Protein AF-X0W5E9-F1 (afdb_monomer)

Sequence (240 aa):
MRAGIESVLPVTYVGLDEAYDLVVLVNTTLDELPNGNVLLLHSQVTGQIHLGERQPGGFAESAMSDHPLLRGIEADDIYVEELPSTEFLIPNTPLLSVNNLPLVTDIGTEQRTVLVFSTDLTATNLPITVDFPILLRNMLAGMQRLPSPLVHDWRMMGHLIEAREFGEFLSARDPSGRVIPLNSEQLAVPTEEPGFYVLTTRQGIVPVAINVDPAESHRSQEVISQAGHAGLQAETKETF

Nearest PDB structures (foldseek):
  2gk3-assembly1_C  TM=7.281E-01  e=1.726E-04  Salmonella enterica subsp. enterica serovar Typhimurium str. LT2
  3soz-assembly1_C  TM=7.382E-01  e=3.338E-03  Salmonella enterica subsp. enterica serovar Typhimurium str. LT2
  7bob-assembly1_A  TM=4.741E-01  e=1.354E-01  Opitutaceae bacterium TAV5
  7bob-assembly1_C  TM=4.755E-01  e=3.020E-01  Opitutaceae bacterium TAV5

pLDDT: mean 82.49, std 16.25, range [35.53, 98.19]

Solvent-accessible surface area (backbone atoms only — not comparable to full-atom values): 14061 Å² total; per-residue (Å²): 107,71,70,55,51,55,70,74,43,94,75,82,91,70,58,96,92,48,92,74,79,66,46,79,45,67,73,42,78,34,76,64,82,74,84,65,24,36,41,34,31,33,48,32,26,59,89,39,36,48,73,57,66,73,39,83,47,41,54,26,42,57,94,41,66,86,37,73,56,38,58,89,50,66,44,72,78,32,38,30,62,43,36,27,44,68,48,67,74,51,81,68,43,69,46,29,26,32,95,89,32,53,41,32,30,42,55,47,56,102,88,33,52,30,41,38,29,47,32,55,65,88,39,34,51,39,82,80,45,74,42,39,56,41,37,52,48,31,48,50,56,68,64,44,66,61,44,59,75,70,56,75,47,72,44,51,52,72,46,69,48,46,26,92,80,67,43,64,72,76,46,36,25,43,61,88,66,50,74,48,90,74,59,101,80,57,56,57,47,82,32,90,60,63,38,53,28,42,36,32,27,91,81,40,59,44,55,34,40,26,38,72,64,73,73,66,74,57,67,67,59,62,63,59,57,61,63,67,68,75,78,78,83,84,86,89,79,86,87,136

Organism: NCBI:txid412755

Mean predicted aligned error: 15.13 Å

Radius of gyration: 29.73 Å; Cα contacts (8 Å, |Δi|>4): 436; chains: 1; bounding box: 48×39×120 Å

Structure (mmCIF, N/CA/C/O backbone):
data_AF-X0W5E9-F1
#
_entry.id   AF-X0W5E9-F1
#
loop_
_atom_site.group_PDB
_atom_site.id
_atom_site.type_symbol
_atom_site.label_atom_id
_atom_site.label_alt_id
_atom_site.label_comp_id
_atom_site.label_asym_id
_atom_site.label_entity_id
_atom_site.label_seq_id
_atom_site.pdbx_PDB_ins_code
_atom_site.Cartn_x
_atom_site.Cartn_y
_atom_site.Cartn_z
_atom_site.occupancy
_atom_site.B_iso_or_equiv
_atom_site.auth_seq_id
_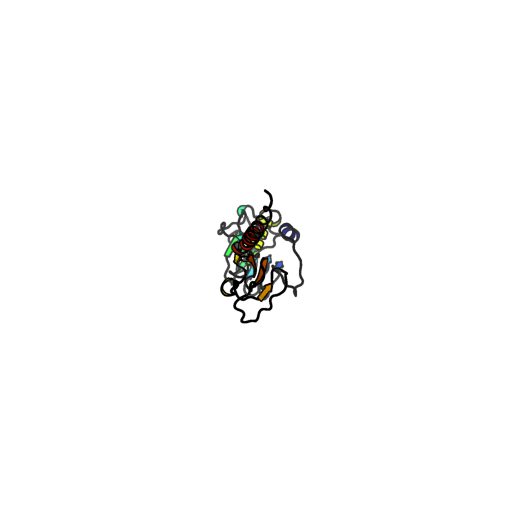atom_site.auth_comp_id
_atom_site.auth_asym_id
_atom_site.auth_atom_id
_atom_site.pdbx_PDB_model_num
ATOM 1 N N . MET A 1 1 ? -12.232 -7.035 -0.802 1.00 67.00 1 MET A N 1
ATOM 2 C CA . MET A 1 1 ? -10.803 -7.033 -1.190 1.00 67.00 1 MET A CA 1
ATOM 3 C C . MET A 1 1 ? -10.595 -7.478 -2.631 1.00 67.00 1 MET A C 1
ATOM 5 O O . MET A 1 1 ? -10.287 -6.616 -3.434 1.00 67.00 1 MET A O 1
ATOM 9 N N . ARG A 1 2 ? -10.846 -8.749 -2.993 1.00 72.50 2 ARG A N 1
ATOM 10 C CA . ARG A 1 2 ? -10.709 -9.264 -4.375 1.00 72.50 2 ARG A CA 1
ATOM 11 C C . ARG A 1 2 ? -11.268 -8.326 -5.456 1.00 72.50 2 ARG A C 1
ATOM 13 O O . ARG A 1 2 ? -10.511 -7.857 -6.292 1.00 72.50 2 ARG A O 1
ATOM 20 N N . ALA A 1 3 ? -12.548 -7.968 -5.348 1.00 65.81 3 ALA A N 1
ATOM 21 C CA . ALA A 1 3 ? -13.211 -7.078 -6.304 1.00 65.81 3 ALA A CA 1
ATOM 22 C C . ALA A 1 3 ? -12.595 -5.666 -6.386 1.00 65.81 3 ALA A C 1
ATOM 24 O O . ALA A 1 3 ? -12.673 -5.034 -7.429 1.00 65.81 3 ALA A O 1
ATOM 25 N N . GLY A 1 4 ? -11.980 -5.176 -5.304 1.00 68.31 4 GLY A N 1
ATOM 26 C CA . GLY A 1 4 ? -11.306 -3.875 -5.290 1.00 68.31 4 GLY A CA 1
ATOM 27 C C . GLY A 1 4 ? -9.924 -3.906 -5.943 1.00 68.31 4 GLY A C 1
ATOM 28 O O . GLY A 1 4 ? -9.492 -2.898 -6.480 1.00 68.31 4 GLY A O 1
ATOM 29 N N . ILE A 1 5 ? -9.240 -5.056 -5.940 1.00 69.75 5 ILE A N 1
ATOM 30 C CA . ILE A 1 5 ? -7.988 -5.222 -6.694 1.00 69.75 5 ILE A CA 1
ATOM 31 C C . ILE A 1 5 ? -8.294 -5.414 -8.180 1.00 69.75 5 ILE A C 1
ATOM 33 O O . ILE A 1 5 ? -7.720 -4.728 -9.024 1.00 69.75 5 ILE A O 1
ATOM 37 N N . GLU A 1 6 ? -9.264 -6.276 -8.489 1.00 72.56 6 GLU A N 1
ATOM 38 C CA . GLU A 1 6 ? -9.716 -6.539 -9.860 1.00 72.56 6 GLU A CA 1
ATOM 39 C C . GLU A 1 6 ? -10.358 -5.306 -10.531 1.00 72.56 6 GLU A C 1
ATOM 41 O O . GLU A 1 6 ? -10.396 -5.236 -11.757 1.00 72.56 6 GLU A O 1
ATOM 46 N N . SER A 1 7 ? -10.838 -4.314 -9.766 1.00 70.25 7 SER A N 1
ATOM 47 C CA . SER A 1 7 ? -11.371 -3.065 -10.331 1.00 70.25 7 SER A CA 1
ATOM 48 C C . SER A 1 7 ? -10.291 -2.081 -10.788 1.00 70.25 7 SER A C 1
ATOM 50 O O . SER A 1 7 ? -10.592 -1.185 -11.576 1.00 70.25 7 SER A O 1
ATOM 52 N N . VAL A 1 8 ? -9.053 -2.227 -10.305 1.00 66.00 8 VAL A N 1
ATOM 53 C CA . VAL A 1 8 ? -7.948 -1.302 -10.601 1.00 66.00 8 VAL A CA 1
ATOM 54 C C . VAL A 1 8 ? -7.038 -1.856 -11.698 1.00 66.00 8 VAL A C 1
ATOM 56 O O . VAL A 1 8 ? -6.595 -1.090 -12.553 1.00 66.00 8 VAL A O 1
ATOM 59 N N . LEU A 1 9 ? -6.774 -3.168 -11.714 1.00 64.62 9 LEU A N 1
ATOM 60 C CA . LEU A 1 9 ? -5.936 -3.832 -12.721 1.00 64.62 9 LEU A CA 1
ATOM 61 C C . LEU A 1 9 ? -6.402 -5.276 -12.984 1.00 64.62 9 LEU A C 1
ATOM 63 O O . LEU A 1 9 ? -7.005 -5.896 -12.109 1.00 64.62 9 LEU A O 1
ATOM 67 N N . PRO A 1 10 ? -6.083 -5.856 -14.158 1.00 65.62 10 PRO A N 1
ATOM 68 C CA . PRO A 1 10 ? -6.231 -7.291 -14.375 1.00 65.62 10 PRO A CA 1
ATOM 69 C C . PRO A 1 10 ? -5.281 -8.060 -13.442 1.00 65.62 10 PRO A C 1
ATOM 71 O O . PRO A 1 10 ? -4.064 -7.917 -13.531 1.00 65.62 10 PRO A O 1
ATOM 74 N N . VAL A 1 11 ? -5.839 -8.877 -12.546 1.00 71.19 11 VAL A N 1
ATOM 75 C CA . VAL A 1 11 ? -5.081 -9.666 -11.561 1.00 71.19 11 VAL A CA 1
ATOM 76 C C . VAL A 1 11 ? -5.001 -11.118 -12.016 1.00 71.19 11 VAL A C 1
ATOM 78 O O . VAL A 1 11 ? -6.021 -11.723 -12.345 1.00 71.19 11 VAL A O 1
ATOM 81 N N . THR A 1 12 ? -3.800 -11.697 -11.983 1.00 73.25 12 THR A N 1
ATOM 82 C CA . THR A 1 12 ? -3.607 -13.149 -12.086 1.00 73.25 12 THR A CA 1
ATOM 83 C C . THR A 1 12 ? -3.193 -13.675 -10.722 1.00 73.25 12 THR A C 1
ATOM 85 O O . THR A 1 12 ? -2.234 -13.186 -10.131 1.00 73.25 12 THR A O 1
ATOM 88 N N . TYR A 1 13 ? -3.935 -14.651 -10.208 1.00 74.44 13 TYR A N 1
ATOM 89 C CA . TYR A 1 13 ? -3.588 -15.336 -8.969 1.00 74.44 13 TYR A CA 1
ATOM 90 C C . TYR A 1 13 ? -2.618 -16.463 -9.295 1.00 74.44 13 TYR A C 1
ATOM 92 O O . TYR A 1 13 ? -2.924 -17.303 -10.140 1.00 74.44 13 TYR A O 1
ATOM 100 N N . VAL A 1 14 ? -1.473 -16.464 -8.625 1.00 74.25 14 VAL A N 1
ATOM 101 C CA . VAL A 1 14 ? -0.392 -17.427 -8.842 1.00 74.25 14 VAL A CA 1
ATOM 102 C C . VAL A 1 14 ? -0.182 -18.276 -7.588 1.00 74.25 14 VAL A C 1
ATOM 104 O O . VAL A 1 14 ? -0.535 -17.854 -6.481 1.00 74.25 14 VAL A O 1
ATOM 107 N N . GLY A 1 15 ? 0.335 -19.495 -7.753 1.00 68.56 15 GLY A N 1
ATOM 108 C CA . GLY A 1 15 ? 0.713 -20.351 -6.628 1.00 68.56 15 GLY A CA 1
ATOM 109 C C . GLY A 1 15 ? 1.876 -19.772 -5.810 1.00 68.56 15 GLY A C 1
ATOM 110 O O . GLY A 1 15 ? 2.587 -18.883 -6.265 1.00 68.56 15 GLY A O 1
ATOM 111 N N . LEU A 1 16 ? 2.102 -20.304 -4.603 1.00 66.31 16 LEU A N 1
ATOM 112 C CA . LEU A 1 16 ? 3.214 -19.873 -3.734 1.00 66.31 16 LEU A CA 1
ATOM 113 C C . LEU A 1 16 ? 4.603 -20.090 -4.364 1.00 66.31 16 LEU A C 1
ATOM 115 O O . LEU A 1 16 ? 5.547 -19.395 -4.004 1.00 66.31 16 LEU A O 1
ATOM 119 N N . ASP A 1 17 ? 4.710 -21.033 -5.303 1.00 69.69 17 ASP A N 1
ATOM 120 C CA . ASP A 1 17 ? 5.956 -21.383 -5.997 1.00 69.69 17 ASP A CA 1
ATOM 121 C C . ASP A 1 17 ? 6.166 -20.591 -7.304 1.00 69.69 17 ASP A C 1
ATOM 123 O O . ASP A 1 17 ? 7.145 -20.801 -8.022 1.00 69.69 17 ASP A O 1
ATOM 127 N N . GLU A 1 18 ? 5.238 -19.698 -7.647 1.00 68.25 18 GLU A N 1
ATOM 128 C CA . GLU A 1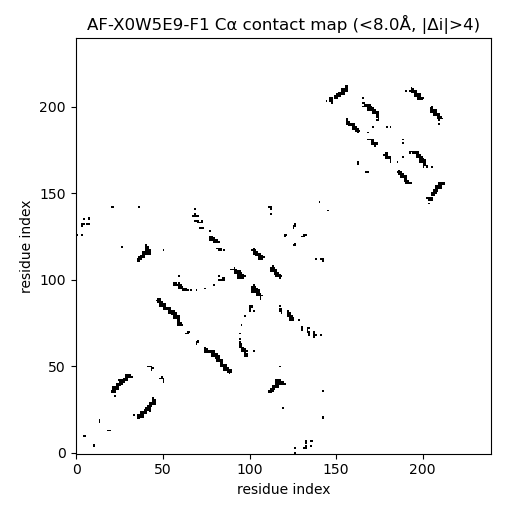 18 ? 5.262 -18.903 -8.873 1.00 68.25 18 GLU A CA 1
ATOM 129 C C . GLU A 1 18 ? 5.724 -17.464 -8.599 1.00 68.25 18 GLU A C 1
ATOM 131 O O . GLU A 1 18 ? 5.613 -16.942 -7.490 1.00 68.25 18 GLU A O 1
ATOM 136 N N . ALA A 1 19 ? 6.254 -16.796 -9.627 1.00 71.00 19 ALA A N 1
ATOM 137 C CA . ALA A 1 19 ? 6.675 -15.404 -9.513 1.00 71.00 19 ALA A CA 1
ATOM 138 C C . ALA A 1 19 ? 5.460 -14.473 -9.348 1.00 71.00 19 ALA A C 1
ATOM 140 O O . ALA A 1 19 ? 4.503 -14.556 -10.116 1.00 71.00 19 ALA A O 1
ATOM 141 N N . TYR A 1 20 ? 5.531 -13.559 -8.378 1.00 80.81 20 TYR A N 1
ATOM 142 C CA . TYR A 1 20 ? 4.477 -12.594 -8.062 1.00 80.81 20 TYR A CA 1
ATOM 143 C C . TYR A 1 20 ? 5.034 -11.165 -7.962 1.00 80.81 20 TYR A C 1
ATOM 145 O O . TYR A 1 20 ? 6.163 -10.953 -7.518 1.00 80.81 20 TYR A O 1
ATOM 153 N N . ASP A 1 21 ? 4.216 -10.175 -8.327 1.00 78.81 21 ASP A N 1
ATOM 154 C CA . ASP A 1 21 ? 4.561 -8.747 -8.210 1.00 78.81 21 ASP A CA 1
ATOM 155 C C . ASP A 1 21 ? 4.134 -8.134 -6.862 1.00 78.81 21 ASP A C 1
ATOM 157 O O . ASP A 1 21 ? 4.719 -7.148 -6.403 1.00 78.81 21 ASP A O 1
ATOM 161 N N . LEU A 1 22 ? 3.110 -8.721 -6.231 1.00 86.25 22 LEU A N 1
ATOM 162 C CA . LEU A 1 22 ? 2.523 -8.303 -4.957 1.00 86.25 22 LEU A CA 1
ATOM 163 C C . LEU A 1 22 ? 2.067 -9.529 -4.160 1.00 86.25 22 LEU A C 1
ATOM 165 O O . LEU A 1 22 ? 1.327 -10.367 -4.674 1.00 86.25 22 LEU A O 1
ATOM 169 N N . VAL A 1 23 ? 2.407 -9.559 -2.873 1.00 88.56 23 VAL A N 1
ATOM 170 C CA . VAL A 1 23 ? 1.809 -10.473 -1.892 1.00 88.56 23 VAL A CA 1
ATOM 171 C C . VAL A 1 23 ? 0.790 -9.717 -1.051 1.00 88.56 23 VAL A C 1
ATOM 173 O O . VAL A 1 23 ? 1.115 -8.689 -0.462 1.00 88.56 23 VAL A O 1
ATOM 176 N N . VAL A 1 24 ? -0.432 -10.240 -0.953 1.00 91.06 24 VAL A N 1
ATOM 177 C CA . VAL A 1 24 ? -1.458 -9.716 -0.041 1.00 91.06 24 VAL A CA 1
ATOM 178 C C . VAL A 1 24 ? -1.689 -10.725 1.071 1.00 91.06 24 VAL A C 1
ATOM 180 O O . VAL A 1 24 ? -2.055 -11.870 0.811 1.00 91.06 24 VAL A O 1
ATOM 183 N N . LEU A 1 25 ? -1.481 -10.296 2.310 1.00 92.12 25 LEU A N 1
ATOM 184 C CA . LEU A 1 25 ? -1.594 -11.129 3.502 1.00 92.12 25 LEU A CA 1
ATOM 185 C C . LEU A 1 25 ? -2.681 -10.559 4.395 1.00 92.12 25 LEU A C 1
ATOM 187 O O . LEU A 1 25 ? -2.712 -9.357 4.643 1.00 92.12 25 LEU A O 1
ATOM 191 N N . VAL A 1 26 ? -3.585 -11.419 4.847 1.00 93.56 26 VAL A N 1
ATOM 192 C CA . VAL A 1 26 ? -4.796 -11.011 5.559 1.00 93.56 26 VAL A CA 1
ATOM 193 C C . VAL A 1 26 ? -4.916 -11.837 6.824 1.00 93.56 26 VAL A C 1
ATOM 195 O O . VAL A 1 26 ? -4.924 -13.064 6.739 1.00 93.56 26 VAL A O 1
ATOM 198 N N . ASN A 1 27 ? -5.052 -11.176 7.974 1.00 94.56 27 ASN A N 1
ATOM 199 C CA . ASN A 1 27 ? -5.320 -11.819 9.261 1.00 94.56 27 ASN A CA 1
ATOM 200 C C . ASN A 1 27 ? -4.330 -12.958 9.587 1.00 94.56 27 ASN A C 1
ATOM 202 O O . ASN A 1 27 ? -4.739 -14.024 10.046 1.00 94.56 27 ASN A O 1
ATOM 206 N N . THR A 1 28 ? -3.035 -12.758 9.315 1.00 94.00 28 THR A N 1
ATOM 207 C CA . THR A 1 28 ? -2.008 -13.800 9.479 1.00 94.00 28 THR A CA 1
ATOM 208 C C . THR A 1 28 ? -0.821 -13.336 10.314 1.00 94.00 28 THR A C 1
ATOM 210 O O . THR A 1 28 ? -0.513 -12.148 10.392 1.00 94.00 28 THR A O 1
ATOM 213 N N . THR A 1 29 ? -0.115 -14.298 10.902 1.00 96.06 29 THR A N 1
ATOM 214 C CA . THR A 1 29 ? 1.193 -14.094 11.530 1.00 96.06 29 THR A CA 1
ATOM 215 C C . THR A 1 29 ? 2.257 -14.741 10.658 1.00 96.06 29 THR A C 1
ATOM 217 O O . THR A 1 29 ? 2.088 -15.874 10.209 1.00 96.06 29 THR A O 1
ATOM 220 N N . LEU A 1 30 ? 3.335 -14.011 10.401 1.00 93.94 30 LEU A N 1
ATOM 221 C CA . LEU A 1 30 ? 4.490 -14.470 9.643 1.00 93.94 30 LEU A CA 1
ATOM 222 C C . LEU A 1 30 ? 5.724 -14.499 10.530 1.00 93.94 30 LEU A C 1
ATOM 224 O O . LEU A 1 30 ? 5.900 -13.610 11.358 1.00 93.94 30 LEU A O 1
ATOM 228 N N . ASP A 1 31 ? 6.623 -15.443 10.281 1.00 92.88 31 ASP A N 1
ATOM 229 C CA . ASP A 1 31 ? 7.950 -15.409 10.896 1.00 92.88 31 ASP A CA 1
ATOM 230 C C . ASP A 1 31 ? 8.842 -14.350 10.234 1.00 92.88 31 ASP A C 1
ATOM 232 O O . ASP A 1 31 ? 9.566 -13.628 10.916 1.00 92.88 31 ASP A O 1
ATOM 236 N N . GLU A 1 32 ? 8.740 -14.203 8.909 1.00 90.25 32 GLU A N 1
ATOM 237 C CA . GLU A 1 32 ? 9.536 -13.265 8.117 1.00 90.25 32 GLU A CA 1
ATOM 238 C C . GLU A 1 32 ? 8.688 -12.580 7.035 1.00 90.25 32 GLU A C 1
ATOM 240 O O . GLU A 1 32 ? 7.716 -13.141 6.522 1.00 90.25 32 GLU A O 1
ATOM 245 N N . LEU A 1 33 ? 9.066 -11.351 6.666 1.00 88.06 33 LEU A N 1
ATOM 246 C CA . LEU A 1 33 ? 8.444 -10.638 5.550 1.00 88.06 33 LEU A CA 1
ATOM 247 C C . LEU A 1 33 ? 8.810 -11.307 4.216 1.00 88.06 33 LEU A C 1
ATOM 249 O O . LEU A 1 33 ? 10.003 -11.467 3.943 1.00 88.06 33 LEU A O 1
ATOM 253 N N . PRO A 1 34 ? 7.832 -11.592 3.338 1.00 85.44 34 PRO A N 1
ATOM 254 C CA . PRO A 1 34 ? 8.117 -12.057 1.989 1.00 85.44 34 PRO A CA 1
ATOM 255 C C . PRO A 1 34 ? 9.028 -11.095 1.216 1.00 85.44 34 PRO A C 1
ATOM 257 O O . PRO A 1 34 ? 9.040 -9.877 1.437 1.00 85.44 34 PRO A O 1
ATOM 260 N N . ASN A 1 35 ? 9.775 -11.646 0.261 1.00 80.75 35 ASN A N 1
ATOM 261 C CA . ASN A 1 35 ? 10.481 -10.840 -0.730 1.00 80.75 35 ASN A CA 1
ATOM 262 C C . ASN A 1 35 ? 9.479 -10.147 -1.666 1.00 80.75 35 ASN A C 1
ATOM 264 O O . ASN A 1 35 ? 8.395 -10.674 -1.914 1.00 80.75 35 ASN A O 1
ATOM 268 N N . GLY A 1 36 ? 9.873 -8.999 -2.224 1.00 84.56 36 GLY A N 1
ATOM 269 C CA . GLY A 1 36 ? 9.040 -8.222 -3.148 1.00 84.56 36 GLY A CA 1
ATOM 270 C C . GLY A 1 36 ? 8.100 -7.242 -2.447 1.00 84.56 36 GLY A C 1
ATOM 271 O O . GLY A 1 36 ? 8.339 -6.856 -1.301 1.00 84.56 36 GLY A O 1
ATOM 272 N N . ASN A 1 37 ? 7.065 -6.801 -3.164 1.00 88.44 37 ASN A N 1
ATOM 273 C CA . ASN A 1 37 ? 6.087 -5.863 -2.625 1.00 88.44 37 ASN A CA 1
ATOM 274 C C . ASN A 1 37 ? 5.025 -6.596 -1.808 1.00 88.44 37 ASN A C 1
ATOM 276 O O . ASN A 1 37 ? 4.562 -7.672 -2.198 1.00 88.44 37 ASN A O 1
ATOM 280 N N . VAL A 1 38 ? 4.622 -6.008 -0.686 1.00 91.62 38 VAL A N 1
ATOM 281 C CA . VAL A 1 38 ? 3.739 -6.669 0.276 1.00 91.62 38 VAL A CA 1
ATOM 282 C C . VAL A 1 38 ? 2.664 -5.705 0.773 1.00 91.62 38 VAL A C 1
ATOM 284 O O . VAL A 1 38 ? 2.943 -4.567 1.138 1.00 91.62 38 VAL A O 1
ATOM 287 N N . LEU A 1 39 ? 1.427 -6.188 0.823 1.00 94.06 39 LEU A N 1
ATOM 288 C CA . LEU A 1 39 ? 0.308 -5.545 1.496 1.00 94.06 39 LEU A CA 1
ATOM 289 C C . LEU A 1 39 ? -0.125 -6.426 2.672 1.00 94.06 39 LEU A C 1
ATOM 291 O O . LEU A 1 39 ? -0.684 -7.507 2.478 1.00 94.06 39 LEU A O 1
ATOM 295 N N . LEU A 1 40 ? 0.145 -5.960 3.887 1.00 95.81 40 LEU A N 1
ATOM 296 C CA . LEU A 1 40 ? -0.264 -6.596 5.134 1.00 95.81 40 LEU A CA 1
ATOM 297 C C . LEU A 1 40 ? -1.588 -5.990 5.601 1.00 95.81 40 LEU A C 1
ATOM 299 O O . LEU A 1 40 ? -1.678 -4.785 5.810 1.00 95.81 40 LEU A O 1
ATOM 303 N N . LEU A 1 41 ? -2.607 -6.820 5.792 1.00 95.94 41 LEU A N 1
ATOM 304 C CA . LEU A 1 41 ? -3.932 -6.426 6.270 1.00 95.94 41 LEU A CA 1
ATOM 305 C C . LEU A 1 41 ? -4.191 -7.156 7.581 1.00 95.94 41 LEU A C 1
ATOM 307 O O . LEU A 1 41 ? -4.282 -8.385 7.595 1.00 95.94 41 LEU A O 1
ATOM 311 N N . HIS A 1 42 ? -4.218 -6.403 8.681 1.00 96.75 42 HIS A N 1
ATOM 312 C CA . HIS A 1 42 ? -4.347 -6.916 10.045 1.00 96.75 42 HIS A CA 1
ATOM 313 C C . HIS A 1 42 ? -3.441 -8.134 10.297 1.00 96.75 42 HIS A C 1
ATOM 315 O O . HIS A 1 42 ? -3.871 -9.191 10.753 1.00 96.75 42 HIS A O 1
ATOM 321 N N . SER A 1 43 ? -2.175 -8.009 9.898 1.00 96.88 43 SER A N 1
ATOM 322 C CA . SER A 1 43 ? -1.201 -9.100 9.923 1.00 96.88 43 SER A CA 1
ATOM 323 C C . SER A 1 43 ? 0.033 -8.715 10.730 1.00 96.88 43 SER A C 1
ATOM 325 O O . SER A 1 43 ? 0.394 -7.543 10.816 1.00 96.88 43 SER A O 1
ATOM 327 N N . GLN A 1 44 ? 0.672 -9.718 11.324 1.00 96.75 44 GLN A N 1
ATOM 328 C CA . GLN A 1 44 ? 1.837 -9.575 12.193 1.00 96.75 44 GLN A CA 1
ATOM 329 C C . GLN A 1 44 ? 3.069 -10.218 11.570 1.00 96.75 44 GLN A C 1
ATOM 331 O O . GLN A 1 44 ? 2.965 -11.181 10.809 1.00 96.75 44 GLN A O 1
ATOM 336 N N . VAL A 1 45 ? 4.238 -9.707 11.946 1.00 97.00 45 VAL A N 1
ATOM 337 C CA . VAL A 1 45 ? 5.533 -10.281 11.575 1.00 97.00 45 VAL A CA 1
ATOM 338 C C . VAL A 1 45 ? 6.350 -10.424 12.848 1.00 97.00 45 VAL A C 1
ATOM 340 O O . VAL A 1 45 ? 6.661 -9.422 13.497 1.00 97.00 45 VAL A O 1
ATOM 343 N N . THR A 1 46 ? 6.682 -11.660 13.210 1.00 95.25 46 THR A N 1
ATOM 344 C CA . THR A 1 46 ? 7.390 -12.013 14.441 1.00 95.25 46 THR A CA 1
ATOM 345 C C . THR A 1 46 ? 8.647 -11.157 14.600 1.00 95.25 46 THR A C 1
ATOM 347 O O . THR A 1 46 ? 9.526 -11.133 13.741 1.00 95.25 46 THR A O 1
ATOM 350 N N . GLY A 1 47 ? 8.722 -10.408 15.705 1.00 95.56 47 GLY A N 1
ATOM 351 C CA . GLY A 1 47 ? 9.870 -9.551 16.012 1.00 95.56 47 GLY A CA 1
ATOM 352 C C . GLY A 1 47 ? 9.962 -8.246 15.209 1.00 95.56 47 GLY A C 1
ATOM 353 O O . GLY A 1 47 ? 10.939 -7.523 15.378 1.00 95.56 47 GLY A O 1
ATOM 354 N N . GLN A 1 48 ? 8.974 -7.914 14.369 1.00 96.25 48 GLN A N 1
ATOM 355 C CA . GLN A 1 48 ? 8.969 -6.685 13.558 1.00 96.25 48 GLN A CA 1
ATOM 356 C C . GLN A 1 48 ? 7.683 -5.869 13.711 1.00 96.25 48 GLN A C 1
ATOM 358 O O . GLN A 1 48 ? 7.757 -4.646 13.819 1.00 96.25 48 GLN A O 1
ATOM 363 N N . ILE A 1 49 ? 6.519 -6.525 13.722 1.00 97.88 49 ILE A N 1
ATOM 364 C CA . ILE A 1 49 ? 5.201 -5.880 13.780 1.00 97.88 49 ILE A CA 1
ATOM 365 C C . ILE A 1 49 ? 4.320 -6.656 14.754 1.00 97.88 49 ILE A C 1
ATOM 367 O O . ILE A 1 49 ? 4.024 -7.829 14.512 1.00 97.88 49 ILE A O 1
ATOM 371 N N . HIS A 1 50 ? 3.866 -5.987 15.810 1.00 97.88 50 HIS A N 1
ATOM 372 C CA . HIS A 1 50 ? 2.982 -6.565 16.819 1.00 97.88 50 HIS A CA 1
ATOM 373 C C . HIS A 1 50 ? 1.658 -5.809 16.871 1.00 97.88 50 HIS A C 1
ATOM 375 O O . HIS A 1 50 ? 1.644 -4.581 16.954 1.00 97.88 50 HIS A O 1
ATOM 381 N N . LEU A 1 51 ? 0.553 -6.556 16.848 1.00 97.38 51 LEU A N 1
ATOM 382 C CA . LEU A 1 51 ? -0.794 -6.021 17.048 1.00 97.38 51 LEU A CA 1
ATOM 383 C C . LEU A 1 51 ? -1.236 -6.352 18.476 1.00 97.38 51 LEU A C 1
ATOM 385 O O . LEU A 1 51 ? -1.271 -7.519 18.865 1.00 97.38 51 LEU A O 1
ATOM 389 N N . GLY A 1 52 ? -1.539 -5.321 19.255 1.00 97.06 52 GLY A N 1
ATOM 390 C CA . GLY A 1 52 ? -2.004 -5.413 20.631 1.00 97.06 52 GLY A CA 1
ATOM 391 C C . GLY A 1 52 ? -3.525 -5.352 20.751 1.00 97.06 52 GLY A C 1
ATOM 392 O O . GLY A 1 52 ? -4.270 -5.834 19.896 1.00 97.06 52 GLY A O 1
ATOM 393 N N . GLU A 1 53 ? -3.995 -4.771 21.854 1.00 96.88 53 GLU A N 1
ATOM 394 C CA . GLU A 1 53 ? -5.424 -4.672 22.154 1.00 96.88 53 GLU A CA 1
ATOM 395 C C . GLU A 1 53 ? -6.137 -3.682 21.230 1.00 96.88 53 GLU A C 1
ATOM 397 O O . GLU A 1 53 ? -5.594 -2.635 20.866 1.00 96.88 53 GLU A O 1
ATOM 402 N N . ARG A 1 54 ? -7.385 -4.012 20.880 1.00 97.00 54 ARG A N 1
ATOM 403 C CA . ARG A 1 54 ? -8.261 -3.139 20.095 1.00 97.00 54 ARG A CA 1
ATOM 404 C C . ARG A 1 54 ? -8.695 -1.935 20.915 1.00 97.00 54 ARG A C 1
ATOM 406 O O . ARG A 1 54 ? -9.058 -2.061 22.083 1.00 97.00 54 ARG A O 1
ATOM 413 N N . GLN A 1 55 ? -8.679 -0.776 20.274 1.00 97.56 55 GLN A N 1
ATOM 414 C CA . GLN A 1 55 ? -9.119 0.488 20.842 1.00 97.56 55 GLN A CA 1
ATOM 415 C C . GLN A 1 55 ? -10.213 1.106 19.963 1.00 97.56 55 GLN A C 1
ATOM 417 O O . GLN A 1 55 ? -10.225 0.864 18.750 1.00 97.56 55 GLN A O 1
ATOM 422 N N . PRO A 1 56 ? -11.120 1.911 20.548 1.00 97.50 56 PRO A N 1
ATOM 423 C CA . PRO A 1 56 ? -12.102 2.664 19.779 1.00 97.50 56 PRO A CA 1
ATOM 424 C C . PRO A 1 56 ? -11.431 3.547 18.722 1.00 97.50 56 PRO A C 1
ATOM 426 O O . PRO A 1 56 ? -10.453 4.245 19.009 1.00 97.50 56 PRO A O 1
ATOM 429 N N . GLY A 1 57 ? -11.967 3.509 17.506 1.00 96.62 57 GLY A N 1
ATOM 430 C CA . GLY A 1 57 ? -11.476 4.292 16.383 1.00 96.62 57 GLY A CA 1
ATOM 431 C C . GLY A 1 57 ? -12.063 5.706 16.320 1.00 96.62 57 GLY A C 1
ATOM 432 O O . GLY A 1 57 ? -12.304 6.364 17.335 1.00 96.62 57 GLY A O 1
ATOM 433 N N . GLY A 1 58 ? -12.240 6.201 15.101 1.00 98.00 58 GLY A N 1
ATOM 434 C CA . GLY A 1 58 ? -12.550 7.586 14.774 1.00 98.00 58 GLY A CA 1
ATOM 435 C C . GLY A 1 58 ? -12.262 7.887 13.305 1.00 98.00 58 GLY A C 1
ATOM 436 O O . GLY A 1 58 ? -12.053 6.975 12.504 1.00 98.00 58 GLY A O 1
ATOM 437 N N . PHE A 1 59 ? -12.249 9.171 12.962 1.00 98.12 59 PHE A N 1
ATOM 438 C CA . PHE A 1 59 ? -11.802 9.617 11.644 1.00 98.12 59 PHE A CA 1
ATOM 439 C C . PHE A 1 59 ? -10.278 9.572 11.554 1.00 98.12 59 PHE A C 1
ATOM 441 O O . PHE A 1 59 ? -9.585 9.816 12.547 1.00 98.12 59 PHE A O 1
ATOM 448 N N . ALA A 1 60 ? -9.767 9.215 10.381 1.00 97.81 60 ALA A N 1
ATOM 449 C CA . ALA A 1 60 ? -8.342 9.186 10.134 1.00 97.81 60 ALA A CA 1
ATOM 450 C C . ALA A 1 60 ? -7.793 10.596 9.900 1.00 97.81 60 ALA A C 1
ATOM 452 O O . ALA A 1 60 ? -8.469 11.516 9.449 1.00 97.81 60 ALA A O 1
ATOM 453 N N . GLU A 1 61 ? -6.516 10.744 10.209 1.00 97.38 61 GLU A N 1
ATOM 454 C CA . GLU A 1 61 ? -5.737 11.955 10.026 1.00 97.38 61 GLU A CA 1
ATOM 455 C C . GLU A 1 61 ? -4.438 11.590 9.304 1.00 97.38 61 GLU A C 1
ATOM 457 O O . GLU A 1 61 ? -3.922 10.474 9.441 1.00 97.38 61 GLU A O 1
ATOM 462 N N . SER A 1 62 ? -3.872 12.539 8.556 1.00 96.12 62 SER A N 1
ATOM 463 C CA . SER A 1 62 ? -2.551 12.379 7.950 1.00 96.12 62 SER A CA 1
ATOM 464 C C . SER A 1 62 ? -1.639 13.547 8.288 1.00 96.12 62 SER A C 1
ATOM 466 O O . SER A 1 62 ? -1.985 14.706 8.074 1.00 96.12 62 SER A O 1
ATOM 468 N N . ALA A 1 63 ? -0.428 13.227 8.741 1.00 89.88 63 ALA A N 1
ATOM 469 C CA . ALA A 1 63 ? 0.680 14.179 8.814 1.00 89.88 63 ALA A CA 1
ATOM 470 C C . ALA A 1 63 ? 1.509 14.219 7.512 1.00 89.88 63 ALA A C 1
ATOM 472 O O . ALA A 1 63 ? 2.471 14.977 7.418 1.00 89.88 63 ALA A O 1
ATOM 473 N N . MET A 1 64 ? 1.163 13.383 6.526 1.00 91.31 64 MET A N 1
ATOM 474 C CA . MET A 1 64 ? 1.954 13.100 5.325 1.00 91.31 64 MET A CA 1
ATOM 475 C C . MET A 1 64 ? 1.105 13.252 4.054 1.00 91.31 64 MET A C 1
ATOM 477 O O . MET A 1 64 ? 1.208 12.438 3.140 1.00 91.31 64 MET A O 1
ATOM 481 N N . SER A 1 65 ? 0.266 14.288 3.973 1.00 87.56 65 SER A N 1
ATOM 482 C CA . SER A 1 65 ? -0.676 14.497 2.857 1.00 87.56 65 SER A CA 1
ATOM 483 C C . SER A 1 65 ? -0.018 14.520 1.470 1.00 87.56 65 SER A C 1
ATOM 485 O O . SER A 1 65 ? -0.635 14.126 0.485 1.00 87.56 65 SER A O 1
ATOM 487 N N . ASP A 1 66 ? 1.250 14.932 1.392 1.00 89.69 66 ASP A N 1
ATOM 488 C CA . ASP A 1 66 ? 2.013 15.000 0.139 1.00 89.69 66 ASP A CA 1
ATOM 489 C C . ASP A 1 66 ? 2.668 13.660 -0.251 1.00 89.69 66 ASP A C 1
ATOM 491 O O . ASP A 1 66 ? 3.315 13.555 -1.299 1.00 89.69 66 ASP A O 1
ATOM 495 N N . HIS A 1 67 ? 2.522 12.616 0.573 1.00 92.38 67 HIS A N 1
ATOM 496 C CA . HIS A 1 67 ? 3.110 11.309 0.307 1.00 92.38 67 HIS A CA 1
ATOM 497 C C . HIS A 1 67 ? 2.522 10.703 -0.979 1.00 92.38 67 HIS A C 1
ATOM 499 O O . HIS A 1 67 ? 1.300 10.700 -1.147 1.00 92.38 67 HIS A O 1
ATOM 505 N N . PRO A 1 68 ? 3.336 10.113 -1.879 1.00 91.94 68 PRO A N 1
ATOM 506 C CA . PRO A 1 68 ? 2.841 9.553 -3.140 1.00 91.94 68 PRO A CA 1
ATOM 507 C C . PRO A 1 68 ? 1.705 8.538 -2.973 1.00 91.94 68 PRO A C 1
ATOM 509 O O . PRO A 1 68 ? 0.797 8.498 -3.801 1.00 91.94 68 PRO A O 1
ATOM 512 N N . LEU A 1 69 ? 1.731 7.756 -1.887 1.00 92.00 69 LEU A N 1
ATOM 513 C CA . LEU A 1 69 ? 0.682 6.780 -1.571 1.00 92.00 69 LEU A CA 1
ATOM 514 C C . LEU A 1 69 ? -0.660 7.423 -1.190 1.00 92.00 69 LEU A C 1
ATOM 516 O O . LEU A 1 69 ? -1.702 6.811 -1.411 1.00 92.00 69 LEU A O 1
ATOM 520 N N . LEU A 1 70 ? -0.649 8.658 -0.681 1.00 95.31 70 LEU A N 1
ATOM 521 C CA . LEU A 1 70 ? -1.845 9.383 -0.246 1.00 95.31 70 LEU A CA 1
ATOM 522 C C . LEU A 1 70 ? -2.378 10.374 -1.285 1.00 95.31 70 LEU A C 1
ATOM 524 O O . LEU A 1 70 ? -3.337 11.096 -1.025 1.00 95.31 70 LEU A O 1
ATOM 528 N N . ARG A 1 71 ? -1.797 10.411 -2.488 1.00 93.69 71 ARG A N 1
ATOM 529 C CA . ARG A 1 71 ? -2.230 11.338 -3.535 1.00 93.69 71 ARG A CA 1
ATOM 530 C C . ARG A 1 71 ? -3.704 11.120 -3.887 1.00 93.69 71 ARG A C 1
ATOM 532 O O . ARG A 1 71 ? -4.057 10.083 -4.447 1.00 93.69 71 ARG A O 1
ATOM 539 N N . GLY A 1 72 ? -4.519 12.146 -3.645 1.00 93.44 72 GLY A N 1
ATOM 540 C CA . GLY A 1 72 ? -5.953 12.136 -3.942 1.00 93.44 72 GLY A CA 1
ATOM 541 C C . GLY A 1 72 ? -6.801 11.365 -2.931 1.00 93.44 72 GLY A C 1
ATOM 542 O O . GLY A 1 72 ? -7.916 11.004 -3.280 1.00 93.44 72 GLY A O 1
ATOM 543 N N . ILE A 1 73 ? -6.263 11.083 -1.740 1.00 95.75 73 ILE A N 1
ATOM 544 C CA . ILE A 1 73 ? -7.005 10.514 -0.612 1.00 95.75 73 ILE A CA 1
ATOM 545 C C . ILE A 1 73 ? -7.400 11.638 0.342 1.00 95.75 73 ILE A C 1
ATOM 547 O O . ILE A 1 73 ? -6.546 12.436 0.739 1.00 95.75 73 ILE A O 1
ATOM 551 N N . GLU A 1 74 ? -8.664 11.656 0.747 1.00 95.56 74 GLU A N 1
ATOM 552 C CA . GLU A 1 74 ? -9.188 12.552 1.781 1.00 95.56 74 GLU A CA 1
ATOM 553 C C . GLU A 1 74 ? -9.224 11.784 3.111 1.00 95.56 74 GLU A C 1
ATOM 555 O O . GLU A 1 74 ? -10.072 10.928 3.348 1.00 95.56 74 GLU A O 1
ATOM 560 N N . ALA A 1 75 ? -8.213 12.000 3.963 1.00 95.62 75 ALA A N 1
ATOM 561 C CA . ALA A 1 75 ? -8.033 11.204 5.183 1.00 95.62 75 ALA A CA 1
ATOM 562 C C . ALA A 1 75 ? -9.203 11.354 6.172 1.00 95.62 75 ALA A C 1
ATOM 564 O O . ALA A 1 75 ? -9.581 10.386 6.828 1.00 95.62 75 ALA A O 1
ATOM 565 N N . ASP A 1 76 ? -9.785 12.547 6.246 1.00 95.62 76 ASP A N 1
ATOM 566 C CA . ASP A 1 76 ? -10.901 12.905 7.119 1.00 95.62 76 ASP A CA 1
ATOM 567 C C . ASP A 1 76 ? -12.230 12.238 6.736 1.00 95.62 76 ASP A C 1
ATOM 569 O O . ASP A 1 76 ? -13.111 12.125 7.587 1.00 95.62 76 ASP A O 1
ATOM 573 N N . ASP A 1 77 ? -12.349 11.705 5.518 1.00 95.50 77 ASP A N 1
ATOM 574 C CA . ASP A 1 77 ? -13.496 10.902 5.077 1.00 95.50 77 ASP A CA 1
ATOM 575 C C . ASP A 1 77 ? -13.380 9.418 5.475 1.00 95.50 77 ASP A C 1
ATOM 577 O O . ASP A 1 77 ? -14.352 8.652 5.395 1.00 95.50 77 ASP A O 1
ATOM 581 N N . ILE A 1 78 ? -12.209 8.988 5.954 1.00 97.56 78 ILE A N 1
ATOM 582 C CA . ILE A 1 78 ? -11.959 7.607 6.365 1.00 97.56 78 ILE A CA 1
ATOM 583 C C . ILE A 1 78 ? -12.334 7.448 7.838 1.00 97.56 78 ILE A C 1
ATOM 585 O O . ILE A 1 78 ? -11.657 7.947 8.733 1.00 97.56 78 ILE A O 1
ATOM 589 N N . TYR A 1 79 ? -13.391 6.688 8.099 1.00 98.06 79 TYR A N 1
ATOM 590 C CA . TYR A 1 79 ? -13.821 6.310 9.439 1.00 98.06 79 TYR A CA 1
ATOM 591 C C . TYR A 1 79 ? -13.404 4.875 9.766 1.00 98.06 79 TYR A C 1
ATOM 593 O O . TYR A 1 79 ? -13.608 3.946 8.976 1.00 98.06 79 TYR A O 1
ATOM 601 N N . VAL A 1 80 ? -12.873 4.691 10.970 1.00 98.19 80 VAL A N 1
ATOM 602 C CA . VAL A 1 80 ? -12.466 3.405 11.535 1.00 98.19 80 VAL A CA 1
ATOM 603 C C . VAL A 1 80 ? -13.272 3.156 12.802 1.00 98.19 80 VAL A C 1
ATOM 605 O O . VAL A 1 80 ? -13.266 3.984 13.707 1.00 98.19 80 VAL A O 1
ATOM 608 N N . GLU A 1 81 ? -13.955 2.019 12.885 1.00 98.00 81 GLU A N 1
ATOM 609 C CA . GLU A 1 81 ? -14.727 1.630 14.070 1.00 98.00 81 GLU A CA 1
ATOM 610 C C . GLU A 1 81 ? -13.794 1.270 15.232 1.00 98.00 81 GLU A C 1
ATOM 612 O O . GLU A 1 81 ? -13.936 1.782 16.344 1.00 98.00 81 GLU A O 1
ATOM 617 N N . GLU A 1 82 ? -12.796 0.432 14.955 1.00 97.50 82 GLU A N 1
ATOM 618 C CA . GLU A 1 82 ? -11.780 0.007 15.912 1.00 97.50 82 GLU A CA 1
ATOM 619 C C . GLU A 1 82 ? -10.464 -0.366 15.219 1.00 97.50 82 GLU A C 1
ATOM 621 O O . GLU A 1 82 ? -10.433 -0.829 14.072 1.00 97.50 82 GLU A O 1
ATOM 626 N N . LEU A 1 83 ? -9.355 -0.182 15.934 1.00 97.75 83 LEU A N 1
ATOM 627 C CA . LEU A 1 83 ? -8.030 -0.611 15.494 1.00 97.75 83 LEU A CA 1
ATOM 628 C C . LEU A 1 83 ? -7.158 -1.052 16.676 1.00 97.75 83 LEU A C 1
ATOM 630 O O . LEU A 1 83 ? -7.296 -0.511 17.775 1.00 97.75 83 LEU A O 1
ATOM 634 N N . PRO A 1 84 ? -6.277 -2.049 16.489 1.00 98.00 84 PRO A N 1
ATOM 635 C CA . PRO A 1 84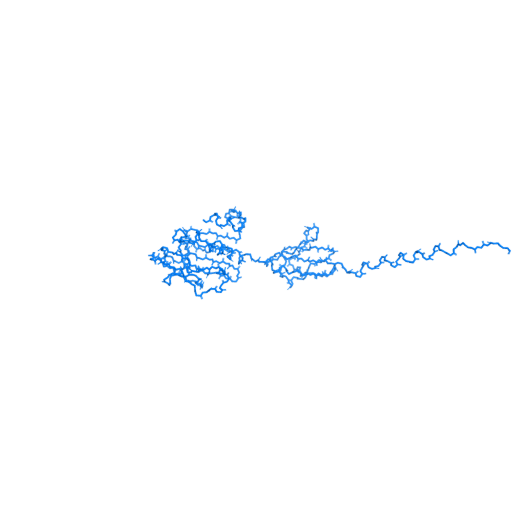 ? -5.349 -2.464 17.531 1.00 98.00 84 PRO A CA 1
ATOM 636 C C . PRO A 1 84 ? -4.256 -1.419 17.754 1.00 98.00 84 PRO A C 1
ATOM 638 O O . PRO A 1 84 ? -3.828 -0.730 16.821 1.00 98.00 84 PRO A O 1
ATOM 641 N N . SER A 1 85 ? -3.724 -1.361 18.977 1.00 97.62 85 SER A N 1
ATOM 642 C CA . SER A 1 85 ? -2.398 -0.777 19.162 1.00 97.62 85 SER A CA 1
ATOM 643 C C . SER A 1 85 ? -1.401 -1.540 18.292 1.00 97.62 85 SER A C 1
ATOM 645 O O . SER A 1 85 ? -1.449 -2.764 18.207 1.00 97.62 85 SER A O 1
ATOM 647 N N . THR A 1 86 ? -0.528 -0.824 17.593 1.00 97.75 86 THR A N 1
ATOM 648 C CA . THR A 1 86 ? 0.429 -1.455 16.681 1.00 97.75 86 THR A CA 1
ATOM 649 C C . THR A 1 86 ? 1.820 -0.955 16.996 1.00 97.75 86 THR A C 1
ATOM 651 O O . THR A 1 86 ? 2.068 0.251 17.004 1.00 97.75 86 THR A O 1
ATOM 654 N N . GLU A 1 87 ? 2.717 -1.891 17.271 1.00 97.88 87 GLU A N 1
ATOM 655 C CA . GLU A 1 87 ? 4.118 -1.622 17.550 1.00 97.88 87 GLU A CA 1
ATOM 656 C C . GLU A 1 87 ? 4.973 -2.078 16.370 1.00 97.88 87 GLU A C 1
ATOM 658 O O . GLU A 1 87 ? 4.941 -3.244 15.968 1.00 97.88 87 GLU A O 1
ATOM 663 N N . PHE A 1 88 ? 5.762 -1.146 15.840 1.00 97.75 88 PHE A N 1
ATOM 664 C CA . PHE A 1 88 ? 6.741 -1.398 14.792 1.00 97.75 88 PHE A CA 1
ATOM 665 C C . PHE A 1 88 ? 8.146 -1.374 15.400 1.00 97.75 88 PHE A C 1
ATOM 667 O O . PHE A 1 88 ? 8.606 -0.337 15.874 1.00 97.75 88 PHE A O 1
ATOM 674 N N . LEU A 1 89 ? 8.846 -2.508 15.352 1.00 96.81 89 LEU A N 1
ATOM 675 C CA . LEU A 1 89 ? 10.238 -2.658 15.809 1.00 96.81 89 LEU A CA 1
ATOM 676 C C . LEU A 1 89 ? 11.262 -2.412 14.689 1.00 96.81 89 LEU A C 1
ATOM 678 O O . LEU A 1 89 ? 12.456 -2.667 14.842 1.00 96.81 89 LEU A O 1
ATOM 682 N N . ILE A 1 90 ? 10.783 -1.917 13.553 1.00 95.50 90 ILE A N 1
ATOM 683 C CA . ILE A 1 90 ? 11.547 -1.588 12.353 1.00 95.50 90 ILE A CA 1
ATOM 684 C C . ILE A 1 90 ? 11.257 -0.138 11.938 1.00 95.50 90 ILE A C 1
ATOM 686 O O . ILE A 1 90 ? 10.229 0.423 12.345 1.00 95.50 90 ILE A O 1
ATOM 690 N N . PRO A 1 91 ? 12.134 0.490 11.128 1.00 96.25 91 PRO A N 1
ATOM 691 C CA . PRO A 1 91 ? 11.851 1.793 10.541 1.00 96.25 91 PRO A CA 1
ATOM 692 C C . PRO A 1 91 ? 10.502 1.790 9.823 1.00 96.25 91 PRO A C 1
ATOM 694 O O . PRO A 1 91 ? 10.192 0.871 9.067 1.00 96.25 91 PRO A O 1
ATOM 697 N N . ASN A 1 92 ? 9.695 2.807 10.097 1.00 96.75 92 ASN A N 1
ATOM 698 C CA . ASN A 1 92 ? 8.335 2.907 9.599 1.00 96.75 92 ASN A CA 1
ATOM 699 C C . ASN A 1 92 ? 7.934 4.375 9.439 1.00 96.75 92 ASN A C 1
ATOM 701 O O . ASN A 1 92 ? 8.487 5.253 10.103 1.00 96.75 92 ASN A O 1
ATOM 705 N N . THR A 1 93 ? 6.970 4.623 8.558 1.00 96.62 93 THR A N 1
ATOM 706 C CA . THR A 1 93 ? 6.363 5.936 8.345 1.00 96.62 93 THR A CA 1
ATOM 707 C C . THR A 1 93 ? 4.842 5.796 8.426 1.00 96.62 93 THR A C 1
ATOM 709 O O . THR A 1 93 ? 4.235 5.230 7.512 1.00 96.62 93 THR A O 1
ATOM 712 N N . PRO A 1 94 ? 4.192 6.271 9.505 1.00 97.06 94 PRO A N 1
ATOM 713 C CA . PRO A 1 94 ? 2.738 6.287 9.578 1.00 97.06 94 PRO A CA 1
ATOM 714 C C . PRO A 1 94 ? 2.188 7.290 8.558 1.00 97.06 94 PRO A C 1
ATOM 716 O O . PRO A 1 94 ? 2.538 8.470 8.571 1.00 97.06 94 PRO A O 1
ATOM 719 N N . LEU A 1 95 ? 1.340 6.802 7.658 1.00 96.88 95 LEU A N 1
ATOM 720 C CA . LEU A 1 95 ? 0.704 7.589 6.604 1.00 96.88 95 LEU A CA 1
ATOM 721 C C . LEU A 1 95 ? -0.667 8.095 7.047 1.00 96.88 95 LEU A C 1
ATOM 723 O O . LEU A 1 95 ? -0.983 9.271 6.869 1.00 96.88 95 LEU A O 1
ATOM 727 N N . LEU A 1 96 ? -1.458 7.201 7.641 1.00 97.69 96 LEU A N 1
ATOM 728 C CA . LEU A 1 96 ? -2.764 7.498 8.219 1.00 97.69 96 LEU A CA 1
ATOM 729 C C . LEU A 1 96 ? -2.784 7.027 9.666 1.00 97.69 96 LEU A C 1
ATOM 731 O O . LEU A 1 96 ? -2.314 5.924 9.958 1.00 97.69 96 LEU A O 1
ATOM 735 N N . SER A 1 97 ? -3.371 7.830 10.544 1.00 98.06 97 SER A N 1
ATOM 736 C CA . SER A 1 97 ? -3.510 7.531 11.968 1.00 98.06 97 SER A CA 1
ATOM 737 C C . SER A 1 97 ? -4.917 7.853 12.457 1.00 98.06 97 SER A C 1
ATOM 739 O O . SER A 1 97 ? -5.565 8.747 11.931 1.00 98.06 97 SER A O 1
ATOM 741 N N . VAL A 1 98 ? -5.377 7.153 13.490 1.00 98.06 98 VAL A N 1
ATOM 742 C CA . VAL A 1 98 ? -6.642 7.414 14.191 1.00 98.06 98 VAL A CA 1
ATOM 743 C C . VAL A 1 98 ? -6.327 7.478 15.678 1.00 98.06 98 VAL A C 1
ATOM 745 O O . VAL A 1 98 ? -5.782 6.521 16.222 1.00 98.06 98 VAL A O 1
ATOM 748 N N . ASN A 1 99 ? -6.628 8.589 16.355 1.00 95.94 99 ASN A N 1
ATOM 749 C CA . ASN A 1 99 ? -6.339 8.764 17.789 1.00 95.94 99 ASN A CA 1
ATOM 750 C C . ASN A 1 99 ? -4.867 8.460 18.173 1.00 95.94 99 ASN A C 1
ATOM 752 O O . ASN A 1 99 ? -4.601 7.872 19.220 1.00 95.94 99 ASN A O 1
ATOM 756 N N . ASN A 1 100 ? -3.899 8.853 17.333 1.00 95.75 100 ASN A N 1
ATOM 757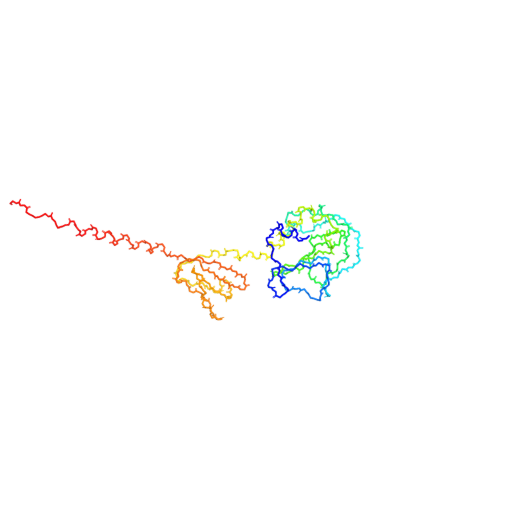 C CA . ASN A 1 100 ? -2.461 8.528 17.447 1.00 95.75 100 ASN A CA 1
ATOM 758 C C . ASN A 1 100 ? -2.081 7.045 17.267 1.00 95.75 100 ASN A C 1
ATOM 760 O O . ASN A 1 100 ? -0.924 6.684 17.482 1.00 95.75 100 ASN A O 1
ATOM 764 N N . LEU A 1 101 ? -3.012 6.186 16.856 1.00 97.56 101 LEU A N 1
ATOM 765 C CA . LEU A 1 101 ? -2.723 4.811 16.461 1.00 97.56 101 LEU A CA 1
ATOM 766 C C . LEU A 1 101 ? -2.533 4.742 14.942 1.00 97.56 101 LEU A C 1
ATOM 768 O O . LEU A 1 101 ? -3.346 5.310 14.211 1.00 97.56 101 LEU A O 1
ATOM 772 N N . PRO A 1 102 ? -1.499 4.050 14.441 1.00 97.62 102 PRO A N 1
ATOM 773 C CA . PRO A 1 102 ? -1.274 3.941 13.007 1.00 97.62 102 PRO A CA 1
ATOM 774 C C . PRO A 1 102 ? -2.366 3.079 12.366 1.00 97.62 102 PRO A C 1
ATOM 776 O O . PRO A 1 102 ? -2.583 1.936 12.768 1.00 97.62 102 PRO A O 1
ATOM 779 N N . LEU A 1 103 ? -3.036 3.616 11.351 1.00 97.56 103 LEU A N 1
ATOM 780 C CA . LEU A 1 103 ? -3.991 2.893 10.514 1.00 97.56 103 LEU A CA 1
ATOM 781 C C . LEU A 1 103 ? -3.293 2.307 9.286 1.00 97.56 103 LEU A C 1
ATOM 783 O O . LEU A 1 103 ? -3.419 1.111 9.035 1.00 97.56 103 LEU A O 1
ATOM 787 N N . VAL A 1 104 ? -2.569 3.156 8.546 1.00 97.31 104 VAL A N 1
ATOM 788 C CA . VAL A 1 104 ? -1.769 2.772 7.376 1.00 97.31 104 VAL A CA 1
ATOM 789 C C . VAL A 1 104 ? -0.332 3.207 7.598 1.00 97.31 104 VAL A C 1
ATOM 791 O O . VAL A 1 104 ? -0.068 4.386 7.839 1.00 97.31 104 VAL A O 1
ATOM 794 N N . THR A 1 105 ? 0.598 2.272 7.463 1.00 97.81 105 THR A N 1
ATOM 795 C CA . THR A 1 105 ? 2.027 2.501 7.677 1.00 97.81 105 THR A CA 1
ATOM 796 C C . THR A 1 105 ? 2.830 1.968 6.503 1.00 97.81 105 THR A C 1
ATOM 798 O O . THR A 1 105 ? 2.624 0.835 6.068 1.00 97.81 105 THR A O 1
ATOM 801 N N . ASP A 1 106 ? 3.767 2.775 6.013 1.00 96.25 106 ASP A N 1
ATOM 802 C CA . ASP A 1 106 ? 4.790 2.338 5.068 1.00 96.25 106 ASP A CA 1
ATOM 803 C C . ASP A 1 106 ? 6.022 1.847 5.837 1.00 96.25 106 ASP A C 1
ATOM 805 O O . ASP A 1 106 ? 6.590 2.572 6.658 1.00 96.25 106 ASP A O 1
ATOM 809 N N . ILE A 1 107 ? 6.418 0.602 5.587 1.00 95.94 107 ILE A N 1
ATOM 810 C CA . ILE A 1 107 ? 7.664 -0.009 6.083 1.00 95.94 107 ILE A CA 1
ATOM 811 C C . ILE A 1 107 ? 8.554 -0.473 4.918 1.00 95.94 107 ILE A C 1
ATOM 813 O O . ILE A 1 107 ? 9.448 -1.308 5.084 1.00 95.94 107 ILE A O 1
ATOM 817 N N . GLY A 1 108 ? 8.264 0.017 3.712 1.00 90.81 108 GLY A N 1
ATOM 818 C CA . GLY A 1 108 ? 9.017 -0.255 2.504 1.00 90.81 108 GLY A CA 1
ATOM 819 C C . GLY A 1 108 ? 10.438 0.303 2.541 1.00 90.81 108 GLY A C 1
ATOM 820 O O . GLY A 1 108 ? 10.862 1.019 3.447 1.00 90.81 108 GLY A O 1
ATOM 821 N N . THR A 1 109 ? 11.194 -0.048 1.511 1.00 86.56 109 THR A N 1
ATOM 822 C CA . THR A 1 109 ? 12.528 0.494 1.239 1.00 86.56 109 THR A CA 1
ATOM 823 C C . THR A 1 109 ? 12.544 1.096 -0.163 1.00 86.56 109 THR A C 1
ATOM 825 O O . THR A 1 109 ? 11.591 0.943 -0.923 1.00 86.56 109 THR A O 1
ATOM 828 N N . GLU A 1 110 ? 13.658 1.704 -0.576 1.00 80.00 110 GLU A N 1
ATOM 829 C CA . GLU A 1 110 ? 13.834 2.165 -1.966 1.00 80.00 110 GLU A CA 1
ATOM 830 C C . GLU A 1 110 ? 13.651 1.044 -3.010 1.00 80.00 110 GLU A C 1
ATOM 832 O O . GLU A 1 110 ? 13.447 1.305 -4.194 1.00 80.00 110 GL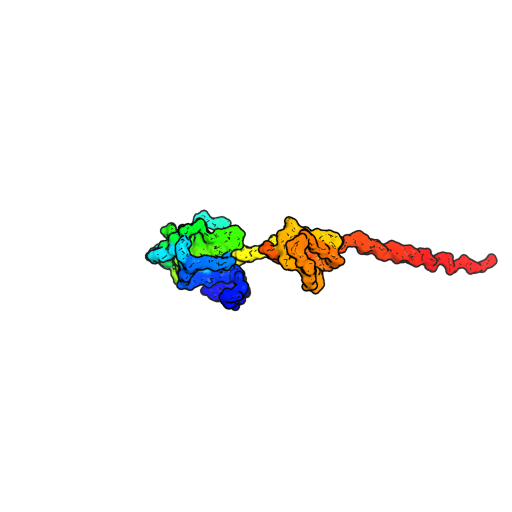U A O 1
ATOM 837 N N . GLN A 1 111 ? 13.753 -0.218 -2.587 1.00 77.69 111 GLN A N 1
ATOM 838 C CA . GLN A 1 111 ? 13.754 -1.384 -3.467 1.00 77.69 111 GLN A CA 1
ATOM 839 C C . GLN A 1 111 ? 12.407 -2.112 -3.504 1.00 77.69 111 GLN A C 1
ATOM 841 O O . GLN A 1 111 ? 12.182 -2.871 -4.450 1.00 77.69 111 GLN A O 1
ATOM 846 N N . ARG A 1 112 ? 11.541 -1.918 -2.498 1.00 84.69 112 ARG A N 1
ATOM 847 C CA . ARG A 1 112 ? 10.242 -2.597 -2.378 1.00 84.69 112 ARG A CA 1
ATOM 848 C C . ARG A 1 112 ? 9.229 -1.770 -1.592 1.00 84.69 112 ARG A C 1
ATOM 850 O O . ARG A 1 112 ? 9.573 -1.169 -0.578 1.00 84.69 112 ARG A O 1
ATOM 857 N N . THR A 1 113 ? 7.966 -1.830 -1.991 1.00 90.06 113 THR A N 1
ATOM 858 C CA . THR A 1 113 ? 6.855 -1.231 -1.241 1.00 90.06 113 THR A CA 1
ATOM 859 C C . THR A 1 113 ? 6.282 -2.246 -0.261 1.00 90.06 113 THR A C 1
ATOM 861 O O . THR A 1 113 ? 5.910 -3.350 -0.659 1.00 90.06 113 THR A O 1
ATOM 864 N N . VAL A 1 114 ? 6.180 -1.878 1.017 1.00 94.00 114 VAL A N 1
ATOM 865 C CA . VAL A 1 114 ? 5.504 -2.701 2.025 1.00 94.00 114 VAL A CA 1
ATOM 866 C C . VAL A 1 114 ? 4.540 -1.826 2.812 1.00 94.00 114 VAL A C 1
ATOM 868 O O . VAL A 1 114 ? 4.967 -0.990 3.604 1.00 94.00 114 VAL A O 1
ATOM 871 N N . LEU A 1 115 ? 3.243 -2.032 2.594 1.00 96.00 115 LEU A N 1
ATOM 872 C CA . LEU A 1 115 ? 2.188 -1.316 3.304 1.00 96.00 115 LEU A CA 1
ATOM 873 C C . LEU A 1 115 ? 1.534 -2.200 4.353 1.00 96.00 115 LEU A C 1
ATOM 875 O O . LEU A 1 115 ? 1.232 -3.367 4.104 1.00 96.00 115 LEU A O 1
ATOM 879 N N . VAL A 1 116 ? 1.267 -1.606 5.509 1.00 97.25 116 VAL A N 1
ATOM 880 C CA . VAL A 1 116 ? 0.615 -2.257 6.641 1.00 97.25 116 VAL A CA 1
ATOM 881 C C . VAL A 1 116 ? -0.662 -1.516 6.974 1.00 97.25 116 VAL A C 1
ATOM 883 O O . VAL A 1 116 ? -0.632 -0.325 7.262 1.00 97.25 116 VAL A O 1
ATOM 886 N N . PHE A 1 117 ? -1.772 -2.241 6.960 1.00 97.44 117 PHE A N 1
ATOM 887 C CA . PHE A 1 117 ? -3.041 -1.829 7.533 1.00 97.44 117 PHE A CA 1
ATOM 888 C C . PHE A 1 117 ? -3.208 -2.526 8.874 1.00 97.44 117 PHE A C 1
ATOM 890 O O . PHE A 1 117 ? -3.318 -3.753 8.935 1.00 97.44 117 PHE A O 1
ATOM 897 N N . SER A 1 118 ? -3.234 -1.751 9.950 1.00 97.81 118 SER A N 1
ATOM 898 C CA . SER A 1 118 ? -3.254 -2.290 11.314 1.00 97.81 118 SER A CA 1
ATOM 899 C C . SER A 1 118 ? -4.565 -3.001 11.663 1.00 97.81 118 SER A C 1
ATOM 901 O O . SER A 1 118 ? -4.587 -3.916 12.485 1.00 97.81 118 SER A O 1
ATOM 903 N N . THR A 1 119 ? -5.671 -2.611 11.030 1.00 96.56 119 THR A N 1
ATOM 904 C CA . THR A 1 119 ? -7.006 -3.180 11.259 1.00 96.56 119 THR A CA 1
ATOM 905 C C . THR A 1 119 ? -7.533 -3.907 10.023 1.00 96.56 119 THR A C 1
ATOM 907 O O . THR A 1 119 ? -7.000 -3.750 8.920 1.00 96.56 119 THR A O 1
ATOM 910 N N . ASP A 1 120 ? -8.565 -4.732 10.208 1.00 94.12 120 ASP A N 1
ATOM 911 C CA . ASP A 1 120 ? -9.270 -5.345 9.084 1.00 94.12 120 ASP A CA 1
ATOM 912 C C . ASP A 1 120 ? -10.043 -4.251 8.340 1.00 94.12 120 ASP A C 1
ATOM 914 O O . ASP A 1 120 ? -10.669 -3.378 8.945 1.00 94.12 120 ASP A O 1
ATOM 918 N N . LEU A 1 121 ? -10.045 -4.317 7.012 1.00 93.38 121 LEU A N 1
ATOM 919 C CA . LEU A 1 121 ? -10.821 -3.413 6.174 1.00 93.38 121 LEU A CA 1
ATOM 920 C C . LEU A 1 121 ? -12.317 -3.430 6.522 1.00 93.38 121 LEU A C 1
ATOM 922 O O . LEU A 1 121 ? -12.989 -2.425 6.299 1.00 93.38 121 LEU A O 1
AT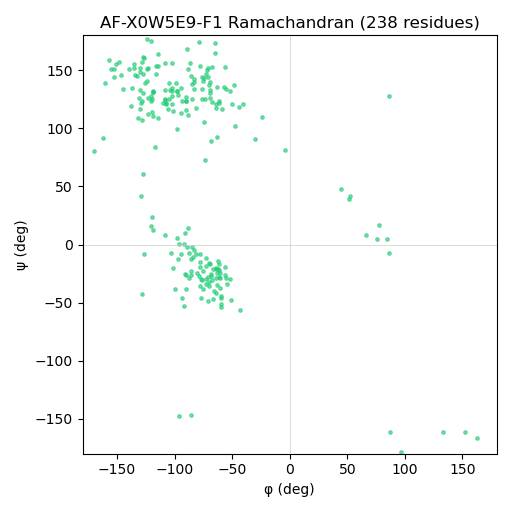OM 926 N N . THR A 1 122 ? -12.844 -4.528 7.079 1.00 94.38 122 THR A N 1
ATOM 927 C CA . THR A 1 122 ? -14.244 -4.604 7.533 1.00 94.38 122 THR A CA 1
ATOM 928 C C . THR A 1 122 ? -14.559 -3.692 8.717 1.00 94.38 122 THR A C 1
ATOM 930 O O . THR A 1 122 ? -15.725 -3.374 8.915 1.00 94.38 122 THR A O 1
ATOM 933 N N . ALA A 1 123 ? -13.553 -3.274 9.490 1.00 96.00 123 ALA A N 1
ATOM 934 C CA . ALA A 1 123 ? -13.692 -2.331 10.602 1.00 96.00 123 ALA A CA 1
ATOM 935 C C . ALA A 1 123 ? -13.554 -0.864 10.147 1.00 96.00 123 ALA A C 1
ATOM 937 O O . ALA A 1 123 ? -13.345 0.032 10.963 1.00 96.00 123 ALA A O 1
ATOM 938 N N . THR A 1 124 ? -13.622 -0.606 8.838 1.00 96.88 124 THR A N 1
ATOM 939 C CA . THR A 1 124 ? -13.461 0.726 8.247 1.00 96.88 124 THR A CA 1
ATOM 940 C C . THR A 1 124 ? -14.531 0.972 7.188 1.00 96.88 124 THR A C 1
ATOM 942 O O . THR A 1 124 ? -15.033 0.032 6.569 1.00 96.88 124 THR A O 1
ATOM 945 N N . ASN A 1 125 ? -14.851 2.237 6.915 1.00 96.56 125 ASN A N 1
ATOM 946 C CA . ASN A 1 125 ? -15.640 2.592 5.732 1.00 96.56 125 ASN A CA 1
ATOM 947 C C . ASN A 1 125 ? -14.800 2.580 4.441 1.00 96.56 125 ASN A C 1
ATOM 949 O O . ASN A 1 125 ? -15.362 2.681 3.356 1.00 96.56 125 ASN A O 1
ATOM 953 N N . LEU A 1 126 ? -13.475 2.427 4.531 1.00 94.19 126 LEU A N 1
ATOM 954 C CA . LEU A 1 126 ? -12.560 2.593 3.405 1.00 94.19 126 LEU A CA 1
ATOM 955 C C . LEU A 1 126 ? -12.978 1.773 2.166 1.00 94.19 126 LEU A C 1
ATOM 957 O O . LEU A 1 126 ? -13.091 2.360 1.094 1.00 94.19 126 LEU A O 1
ATOM 961 N N . PRO A 1 127 ? -13.326 0.467 2.252 1.00 91.81 127 PRO A N 1
ATOM 962 C CA . PRO A 1 127 ? -13.684 -0.326 1.070 1.00 91.81 127 PRO A CA 1
ATOM 963 C C . PRO A 1 127 ? -14.906 0.160 0.285 1.00 91.81 127 PRO A C 1
ATOM 965 O O . PRO A 1 127 ? -15.104 -0.302 -0.840 1.00 91.81 127 PRO A O 1
ATOM 968 N N . ILE A 1 128 ? -15.746 1.011 0.883 1.00 91.06 128 ILE A N 1
ATOM 969 C CA . ILE A 1 128 ? -16.932 1.586 0.239 1.00 91.06 128 ILE A CA 1
ATOM 970 C C . ILE A 1 128 ? -16.720 3.040 -0.207 1.00 91.06 128 ILE A C 1
ATOM 972 O O . ILE A 1 128 ? -17.593 3.576 -0.889 1.00 91.06 128 ILE A O 1
ATOM 976 N N . THR A 1 129 ? -15.594 3.672 0.144 1.00 92.44 129 THR A N 1
ATOM 977 C CA . THR A 1 129 ? -15.241 5.012 -0.341 1.00 92.44 129 THR A CA 1
ATOM 978 C C . THR A 1 129 ? -14.455 4.947 -1.650 1.00 92.44 129 THR A C 1
ATOM 980 O O . THR A 1 129 ? -14.000 3.891 -2.103 1.00 92.44 129 THR A O 1
ATOM 983 N N . VAL A 1 130 ? -14.301 6.108 -2.285 1.00 92.38 130 VAL A N 1
ATOM 984 C CA . VAL A 1 130 ? -13.459 6.265 -3.478 1.00 92.38 130 VAL A CA 1
ATOM 985 C C . VAL A 1 130 ? -11.965 6.219 -3.145 1.00 92.38 130 VAL A C 1
ATOM 987 O O . VAL A 1 130 ? -11.155 5.940 -4.027 1.00 92.38 130 VAL A O 1
ATOM 990 N N . ASP A 1 131 ? -11.588 6.419 -1.883 1.00 93.12 131 ASP A N 1
ATOM 991 C CA . ASP A 1 131 ? -10.193 6.451 -1.441 1.00 93.12 131 ASP A CA 1
ATOM 992 C C . ASP A 1 131 ? -9.534 5.080 -1.485 1.00 93.12 131 ASP A C 1
ATOM 994 O O . ASP A 1 131 ? -8.348 4.981 -1.784 1.00 93.12 131 ASP A O 1
ATOM 998 N N . PHE A 1 132 ? -10.279 3.997 -1.245 1.00 90.94 132 PHE A N 1
ATOM 999 C CA . PHE A 1 132 ? -9.716 2.648 -1.305 1.00 90.94 132 PHE A CA 1
ATOM 1000 C C . PHE A 1 132 ? -9.130 2.287 -2.676 1.00 90.94 132 PHE A C 1
ATOM 1002 O O . PHE A 1 132 ? -7.957 1.898 -2.733 1.00 90.94 132 PHE A O 1
ATOM 1009 N N . PRO A 1 133 ? -9.872 2.413 -3.797 1.00 89.50 133 PRO A N 1
ATOM 1010 C CA . PRO A 1 133 ? -9.286 2.164 -5.109 1.00 89.50 133 PRO A CA 1
ATOM 1011 C C . PRO A 1 133 ? -8.174 3.166 -5.458 1.00 89.50 133 PRO A C 1
ATOM 1013 O O . PRO A 1 133 ? -7.238 2.785 -6.161 1.00 89.50 133 PRO A O 1
ATOM 1016 N N . ILE A 1 134 ? -8.214 4.406 -4.953 1.00 91.62 134 ILE A N 1
ATOM 1017 C CA . ILE A 1 134 ? -7.126 5.385 -5.136 1.00 91.62 134 ILE A CA 1
ATOM 1018 C C . ILE A 1 134 ? -5.859 4.937 -4.399 1.00 91.62 134 ILE A C 1
ATOM 1020 O O . ILE A 1 134 ? -4.787 4.904 -5.001 1.00 91.62 134 ILE A O 1
ATOM 1024 N N . LEU A 1 135 ? -5.973 4.519 -3.139 1.00 90.69 135 LEU A N 1
ATOM 1025 C CA . LEU A 1 135 ? -4.866 4.016 -2.326 1.00 90.69 135 LEU A CA 1
ATOM 1026 C C . LEU A 1 135 ? -4.224 2.790 -2.960 1.00 90.69 135 LEU A C 1
ATOM 1028 O O . LEU A 1 135 ? -3.003 2.721 -3.104 1.00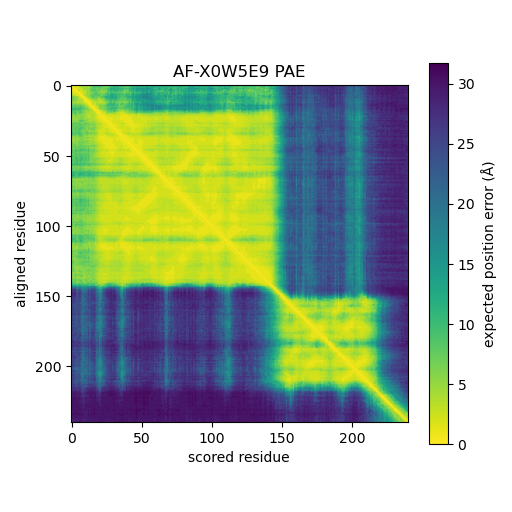 90.69 135 LEU A O 1
ATOM 1032 N N . LEU A 1 136 ? -5.049 1.842 -3.403 1.00 87.50 136 LEU A N 1
ATOM 1033 C CA . LEU A 1 136 ? -4.559 0.648 -4.069 1.00 87.50 136 LEU A CA 1
ATOM 1034 C C . LEU A 1 136 ? -3.873 0.989 -5.396 1.00 87.50 136 LEU A C 1
ATOM 1036 O O . LEU A 1 136 ? -2.799 0.462 -5.681 1.00 87.50 136 LEU A O 1
ATOM 1040 N N . ARG A 1 137 ? -4.443 1.904 -6.187 1.00 87.75 137 ARG A N 1
ATOM 1041 C CA . ARG A 1 137 ? -3.807 2.419 -7.404 1.00 87.75 137 ARG A CA 1
ATOM 1042 C C . ARG A 1 137 ? -2.466 3.079 -7.100 1.00 87.75 137 ARG A C 1
ATOM 1044 O O . ARG A 1 137 ? -1.517 2.831 -7.834 1.00 87.75 137 ARG A O 1
ATOM 1051 N N . ASN A 1 138 ? -2.371 3.901 -6.058 1.00 90.19 138 ASN A N 1
ATOM 1052 C CA . ASN A 1 138 ? -1.127 4.575 -5.688 1.00 90.19 138 ASN A CA 1
ATOM 1053 C C . ASN A 1 138 ? -0.063 3.568 -5.232 1.00 90.19 138 ASN A C 1
ATOM 1055 O O . ASN A 1 138 ? 1.093 3.679 -5.637 1.00 90.19 138 ASN A O 1
ATOM 1059 N N . MET A 1 139 ? -0.457 2.542 -4.470 1.00 87.25 139 MET A N 1
ATOM 1060 C CA . MET A 1 139 ? 0.414 1.418 -4.118 1.00 87.25 139 MET A CA 1
ATOM 1061 C C . MET A 1 139 ? 0.904 0.698 -5.377 1.00 87.25 139 MET A C 1
ATOM 1063 O O . MET A 1 139 ? 2.104 0.534 -5.565 1.00 87.25 139 MET A O 1
ATOM 1067 N N . LEU A 1 140 ? -0.007 0.324 -6.281 1.00 83.94 140 LEU A N 1
ATOM 1068 C CA . LEU A 1 140 ? 0.319 -0.333 -7.553 1.00 83.94 140 LEU A CA 1
ATOM 1069 C C . LEU A 1 140 ? 1.212 0.525 -8.444 1.00 83.94 140 LEU A C 1
ATOM 1071 O O . LEU A 1 140 ? 2.123 -0.009 -9.066 1.00 83.94 140 LEU A O 1
ATOM 1075 N N . ALA A 1 141 ? 1.013 1.839 -8.463 1.00 82.38 141 ALA A N 1
ATOM 1076 C CA . ALA A 1 141 ? 1.872 2.770 -9.181 1.00 82.38 141 ALA A CA 1
ATOM 1077 C C . ALA A 1 141 ? 3.278 2.868 -8.569 1.00 82.38 141 ALA A C 1
ATOM 1079 O O . ALA A 1 141 ? 4.230 3.104 -9.302 1.00 82.38 141 ALA A O 1
ATOM 1080 N N . GLY A 1 142 ? 3.421 2.672 -7.254 1.00 76.25 142 GLY A N 1
ATOM 1081 C CA . GLY A 1 142 ? 4.726 2.545 -6.599 1.00 76.25 142 GLY A CA 1
ATOM 1082 C C . GLY A 1 142 ? 5.422 1.212 -6.901 1.00 76.25 142 GLY A C 1
ATOM 1083 O O . GLY A 1 142 ? 6.641 1.171 -7.040 1.00 76.25 142 GLY A O 1
ATOM 1084 N N . MET A 1 143 ? 4.647 0.131 -7.049 1.00 75.75 143 MET A N 1
ATOM 1085 C CA . MET A 1 143 ? 5.152 -1.216 -7.359 1.00 75.75 143 MET A CA 1
ATOM 1086 C C . MET A 1 143 ? 5.512 -1.400 -8.826 1.00 75.75 143 MET A C 1
ATOM 1088 O O . MET A 1 143 ? 6.475 -2.096 -9.153 1.00 75.75 143 MET A O 1
ATOM 1092 N N . GLN A 1 144 ? 4.747 -0.765 -9.716 1.00 62.31 144 GLN A N 1
ATOM 1093 C CA . GLN A 1 144 ? 5.182 -0.520 -11.072 1.00 62.31 144 GLN A CA 1
ATOM 1094 C C . GLN A 1 144 ? 6.390 0.397 -10.950 1.00 62.31 144 GLN A C 1
ATOM 1096 O O . GLN A 1 144 ? 6.279 1.620 -10.984 1.00 62.31 144 GLN A O 1
ATOM 1101 N N . ARG A 1 145 ? 7.584 -0.202 -10.890 1.00 52.62 145 ARG A N 1
ATOM 1102 C CA . ARG A 1 145 ? 8.696 0.399 -11.607 1.00 52.62 145 ARG A CA 1
ATOM 1103 C C . ARG A 1 145 ? 8.114 0.679 -12.982 1.00 52.62 145 ARG A C 1
ATOM 1105 O O . ARG A 1 145 ? 7.933 -0.251 -13.768 1.00 52.62 145 ARG A O 1
ATOM 1112 N N . LEU A 1 146 ? 7.755 1.939 -13.248 1.00 38.75 146 LEU A N 1
ATOM 1113 C CA . LEU A 1 146 ? 7.723 2.427 -14.613 1.00 38.75 146 LEU A CA 1
ATOM 1114 C C . LEU A 1 146 ? 8.979 1.805 -15.220 1.00 38.75 146 LEU A C 1
ATOM 1116 O O . LEU A 1 146 ? 10.041 1.973 -14.601 1.00 38.75 146 LEU A O 1
ATOM 1120 N N . PRO A 1 147 ? 8.886 0.994 -16.291 1.00 39.16 147 PRO A N 1
ATOM 1121 C CA . PRO A 1 147 ? 10.091 0.539 -16.967 1.00 39.16 147 PRO A CA 1
ATOM 1122 C C . PRO A 1 147 ? 10.970 1.776 -17.079 1.00 39.16 147 PRO A C 1
ATOM 1124 O O . PRO A 1 147 ? 10.456 2.788 -17.565 1.00 39.16 147 PRO A O 1
ATOM 1127 N N . SER A 1 148 ? 12.159 1.716 -16.450 1.00 35.53 148 SER A N 1
ATOM 1128 C CA . SER A 1 148 ? 13.067 2.846 -16.201 1.00 35.53 148 SER A CA 1
ATOM 1129 C C . SER A 1 148 ? 12.806 3.933 -17.226 1.00 35.53 148 SER A C 1
ATOM 1131 O O . SER A 1 148 ? 13.011 3.635 -18.405 1.00 35.53 148 SER A O 1
ATOM 1133 N N . PRO A 1 149 ? 12.224 5.069 -16.789 1.00 39.53 149 PRO A N 1
ATOM 1134 C CA . PRO A 1 149 ? 11.245 5.872 -17.526 1.00 39.53 149 PRO A CA 1
ATOM 1135 C C . PRO A 1 149 ? 11.494 5.752 -19.007 1.00 39.53 149 PRO A C 1
ATOM 1137 O O . PRO A 1 149 ? 12.359 6.503 -19.433 1.00 39.53 149 PRO A O 1
ATOM 1140 N N . LEU A 1 150 ? 10.853 4.765 -19.681 1.00 43.91 150 LEU A N 1
ATOM 1141 C CA . LEU A 1 150 ? 11.188 4.281 -21.032 1.00 43.91 150 LEU A CA 1
ATOM 1142 C C . LEU A 1 150 ? 12.310 5.134 -21.590 1.00 43.91 150 LEU A C 1
ATOM 1144 O O . LEU A 1 150 ? 12.013 6.173 -22.188 1.00 43.91 150 LEU A O 1
ATOM 1148 N N . VAL A 1 151 ? 13.562 4.836 -21.208 1.00 47.94 151 VAL A N 1
ATOM 1149 C CA . VAL A 1 151 ? 14.680 5.644 -21.688 1.00 47.94 151 VAL A CA 1
ATOM 1150 C C . VAL A 1 151 ? 14.700 5.300 -23.157 1.00 47.94 151 VAL A C 1
ATOM 1152 O O . VAL A 1 151 ? 15.256 4.285 -23.563 1.00 47.94 151 VAL A O 1
ATOM 1155 N N . HIS A 1 152 ? 13.939 6.078 -23.920 1.00 53.03 152 HIS A N 1
ATOM 1156 C CA . HIS A 1 152 ? 13.815 6.003 -25.350 1.00 53.03 152 HIS A CA 1
ATOM 1157 C C . HIS A 1 152 ? 15.128 6.568 -25.846 1.00 53.03 152 HIS A C 1
ATOM 1159 O O . HIS A 1 152 ? 15.223 7.720 -26.266 1.00 53.03 152 HIS A O 1
ATOM 1165 N N . ASP A 1 153 ? 16.168 5.763 -25.676 1.00 65.50 153 ASP A N 1
ATOM 1166 C CA . ASP A 1 153 ? 17.431 6.009 -26.305 1.00 65.50 153 ASP A CA 1
ATOM 1167 C C . ASP A 1 153 ? 17.259 5.598 -27.757 1.00 65.50 153 ASP A C 1
ATOM 1169 O O . ASP A 1 153 ? 16.667 4.558 -28.086 1.00 65.50 153 ASP A O 1
ATOM 1173 N N . TRP A 1 154 ? 17.726 6.471 -28.629 1.00 73.56 154 TRP A N 1
ATOM 1174 C CA . TRP A 1 154 ? 17.783 6.190 -30.041 1.00 73.56 154 TRP A CA 1
ATOM 1175 C C . TRP A 1 154 ? 19.243 6.249 -30.452 1.00 73.56 154 TRP A C 1
ATOM 1177 O O . TRP A 1 154 ? 19.965 7.182 -30.104 1.00 73.56 154 TRP A O 1
ATOM 1187 N N . ARG A 1 155 ? 19.693 5.236 -31.184 1.00 81.81 155 ARG A N 1
ATOM 1188 C CA . ARG A 1 155 ? 21.061 5.179 -31.698 1.00 81.81 155 ARG A CA 1
ATOM 1189 C C . ARG A 1 155 ? 21.065 4.926 -33.181 1.00 81.81 155 ARG A C 1
ATOM 1191 O O . ARG A 1 155 ? 20.086 4.469 -33.764 1.00 81.81 155 ARG A O 1
ATOM 1198 N N . MET A 1 156 ? 22.198 5.231 -33.784 1.00 83.81 156 MET A N 1
ATOM 1199 C CA . MET A 1 156 ? 22.439 4.891 -35.173 1.00 83.81 156 MET A CA 1
ATOM 1200 C C . MET A 1 156 ? 22.914 3.441 -35.246 1.00 83.81 156 MET A C 1
ATOM 1202 O O . MET A 1 156 ? 23.693 3.000 -34.398 1.00 83.81 156 MET A O 1
ATOM 1206 N N . MET A 1 157 ? 22.476 2.718 -36.269 1.00 82.56 157 MET A N 1
ATOM 1207 C CA . MET A 1 157 ? 22.960 1.379 -36.599 1.00 82.56 157 MET A CA 1
ATOM 1208 C C . MET A 1 157 ? 24.497 1.351 -36.602 1.00 82.56 157 MET A C 1
ATOM 1210 O O . MET A 1 157 ? 25.149 2.293 -37.059 1.00 82.56 157 MET A O 1
ATOM 1214 N N . GLY A 1 158 ? 25.080 0.297 -36.032 1.00 78.38 158 GLY A N 1
ATOM 1215 C CA . GLY A 1 158 ? 26.523 0.164 -35.827 1.00 78.38 158 GLY A CA 1
ATOM 1216 C C . GLY A 1 158 ? 27.057 0.786 -34.530 1.00 78.38 158 GLY A C 1
ATOM 1217 O O . GLY A 1 158 ? 28.224 0.566 -34.204 1.00 78.38 158 GLY A O 1
ATOM 1218 N N . HIS A 1 159 ? 26.240 1.512 -33.755 1.00 84.56 159 HIS A N 1
ATOM 1219 C CA . HIS A 1 159 ? 26.626 1.961 -32.412 1.00 84.56 159 HIS A CA 1
ATOM 1220 C C . HIS A 1 159 ? 26.348 0.882 -31.371 1.00 84.56 159 HIS A C 1
ATOM 1222 O O . HIS A 1 159 ? 25.299 0.240 -31.370 1.00 84.56 159 HIS A O 1
ATOM 1228 N N . LEU A 1 160 ? 27.280 0.706 -30.443 1.00 86.94 160 LEU A N 1
ATOM 1229 C CA . LEU A 1 160 ? 27.110 -0.236 -29.347 1.00 86.94 160 LEU A CA 1
ATOM 1230 C C . LEU A 1 160 ? 26.139 0.323 -28.296 1.00 86.94 160 LEU A C 1
ATOM 1232 O O . LEU A 1 160 ? 26.173 1.512 -27.969 1.00 86.94 160 LEU A O 1
ATOM 1236 N N . ILE A 1 161 ? 25.290 -0.548 -27.757 1.00 84.75 161 ILE A N 1
ATOM 1237 C CA . ILE A 1 161 ? 24.510 -0.288 -26.541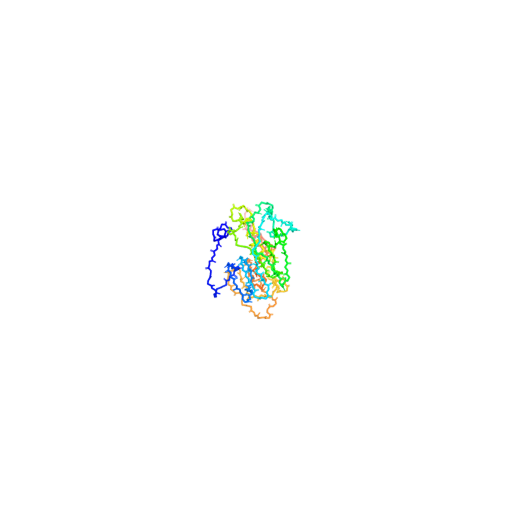 1.00 84.75 161 ILE A CA 1
ATOM 1238 C C . ILE A 1 161 ? 25.356 -0.776 -25.368 1.00 84.75 161 ILE A C 1
ATOM 1240 O O . ILE A 1 161 ? 25.622 -1.973 -25.278 1.00 84.75 161 ILE A O 1
ATOM 1244 N N . GLU A 1 162 ? 25.790 0.104 -24.472 1.00 85.06 162 GLU A N 1
ATOM 1245 C CA . GLU A 1 162 ? 26.763 -0.266 -23.443 1.00 85.06 162 GLU A CA 1
ATOM 1246 C C . GLU A 1 162 ? 26.101 -0.567 -22.091 1.00 85.06 162 GLU A C 1
ATOM 1248 O O . GLU A 1 162 ? 25.222 0.152 -21.621 1.00 85.06 162 GLU A O 1
ATOM 1253 N N . ALA A 1 163 ? 26.569 -1.606 -21.400 1.00 77.94 163 ALA A N 1
ATOM 1254 C CA . ALA A 1 163 ? 26.042 -2.036 -20.103 1.00 77.94 163 ALA A CA 1
ATOM 1255 C C . ALA A 1 163 ? 26.162 -0.945 -19.029 1.00 77.94 163 ALA A C 1
ATOM 1257 O O . ALA A 1 163 ? 25.334 -0.858 -18.129 1.00 77.94 163 ALA A O 1
ATOM 1258 N N . ARG A 1 164 ? 27.160 -0.055 -19.126 1.00 77.44 164 ARG A N 1
ATOM 1259 C CA . ARG A 1 164 ? 27.306 1.071 -18.186 1.00 77.44 164 ARG A CA 1
ATOM 1260 C C . ARG A 1 164 ? 26.130 2.055 -18.225 1.00 77.44 164 ARG A C 1
ATOM 1262 O O . ARG A 1 164 ? 25.947 2.802 -17.273 1.00 77.44 164 ARG A O 1
ATOM 1269 N N . GLU A 1 165 ? 25.366 2.067 -19.316 1.00 72.38 165 GLU A N 1
ATOM 1270 C CA . GLU A 1 165 ? 24.253 2.993 -19.540 1.00 72.38 165 GLU A CA 1
ATOM 1271 C C . GLU A 1 165 ? 22.939 2.452 -18.954 1.00 72.38 165 GLU A C 1
ATOM 1273 O O . GLU A 1 165 ? 22.092 3.232 -18.525 1.00 72.38 165 GLU A O 1
ATOM 1278 N N . PHE A 1 166 ? 22.785 1.123 -18.884 1.00 74.81 166 PHE A N 1
ATOM 1279 C CA . PHE A 1 166 ? 21.518 0.460 -18.534 1.00 74.81 166 PHE A CA 1
ATOM 1280 C C . PHE A 1 166 ? 21.622 -0.555 -17.382 1.00 74.81 166 PHE A C 1
ATOM 1282 O O . PHE A 1 166 ? 20.601 -1.041 -16.889 1.00 74.81 166 PHE A O 1
ATOM 1289 N N . GLY A 1 167 ? 22.838 -0.866 -16.930 1.00 74.88 167 GLY A N 1
ATOM 1290 C CA . GLY A 1 167 ? 23.137 -1.916 -15.960 1.00 74.88 167 GLY A CA 1
ATOM 1291 C C . GLY A 1 167 ? 23.565 -3.240 -16.604 1.00 74.88 167 GLY A C 1
ATOM 1292 O O . GLY A 1 167 ? 23.683 -3.371 -17.819 1.00 74.88 167 GLY A O 1
ATOM 1293 N N . GLU A 1 168 ? 23.813 -4.240 -15.757 1.00 81.75 168 GLU A N 1
ATOM 1294 C CA . GLU A 1 168 ? 24.174 -5.598 -16.181 1.00 81.75 168 GLU A CA 1
ATOM 1295 C C . GLU A 1 168 ? 23.046 -6.221 -17.019 1.00 81.75 168 GLU A C 1
ATOM 1297 O O . GLU A 1 168 ? 21.897 -6.323 -16.568 1.00 81.75 168 GLU A O 1
ATOM 1302 N N . PHE A 1 169 ? 23.377 -6.638 -18.241 1.00 84.19 169 PHE A N 1
ATOM 1303 C CA . PHE A 1 169 ? 22.430 -7.273 -19.146 1.00 84.19 169 PHE A CA 1
ATOM 1304 C C . PHE A 1 169 ? 22.165 -8.726 -18.727 1.00 84.19 169 PHE A C 1
ATOM 1306 O O . PHE A 1 169 ? 23.081 -9.536 -18.630 1.00 84.19 169 PHE A O 1
ATOM 1313 N N . LEU A 1 170 ? 20.894 -9.070 -18.533 1.00 84.38 170 LEU A N 1
ATOM 1314 C CA . LEU A 1 170 ? 20.424 -10.442 -18.324 1.00 84.38 170 LEU A CA 1
ATOM 1315 C C . LEU A 1 170 ? 20.074 -11.119 -19.654 1.00 84.38 170 LEU A C 1
ATOM 1317 O O . LEU A 1 170 ? 20.321 -12.307 -19.841 1.00 84.38 170 LEU A O 1
ATOM 1321 N N . SER A 1 171 ? 19.477 -10.370 -20.584 1.00 88.38 171 SER A N 1
ATOM 1322 C CA . SER A 1 171 ? 19.249 -10.814 -21.961 1.00 88.38 171 SER A CA 1
ATOM 1323 C C . SER A 1 171 ? 19.079 -9.620 -22.897 1.00 88.38 171 SER A C 1
ATOM 1325 O O . SER A 1 171 ? 18.742 -8.522 -22.454 1.00 88.38 171 SER A O 1
ATOM 1327 N N . ALA A 1 172 ? 19.289 -9.833 -24.192 1.00 90.81 172 ALA A N 1
ATOM 1328 C CA . ALA A 1 172 ? 18.988 -8.851 -25.224 1.00 90.81 172 ALA A CA 1
ATOM 1329 C C . ALA A 1 172 ? 18.262 -9.531 -26.388 1.00 90.81 172 ALA A C 1
ATOM 1331 O O . ALA A 1 172 ? 18.522 -10.696 -26.699 1.00 90.81 172 ALA A O 1
ATOM 1332 N N . ARG A 1 173 ? 17.338 -8.811 -27.022 1.00 92.38 173 ARG A N 1
ATOM 1333 C CA . ARG A 1 173 ? 16.650 -9.240 -28.241 1.00 92.38 173 ARG A CA 1
ATOM 1334 C C . ARG A 1 173 ? 16.836 -8.213 -29.341 1.00 92.38 173 ARG A C 1
ATOM 1336 O O . ARG A 1 173 ? 16.794 -7.013 -29.069 1.00 92.38 173 ARG A O 1
ATOM 1343 N N . ASP A 1 174 ? 17.028 -8.709 -30.552 1.00 92.44 174 ASP A N 1
ATOM 1344 C CA . ASP A 1 174 ? 17.079 -7.896 -31.764 1.00 92.44 174 ASP A CA 1
ATOM 1345 C C . ASP A 1 174 ? 15.661 -7.494 -32.240 1.00 92.44 174 ASP A C 1
ATOM 1347 O O . ASP A 1 174 ? 14.664 -7.968 -31.675 1.00 92.44 174 ASP A O 1
ATOM 1351 N N . PRO A 1 175 ? 15.539 -6.647 -33.282 1.00 91.56 175 PRO A N 1
ATOM 1352 C CA . PRO A 1 175 ? 14.250 -6.216 -33.825 1.00 91.56 175 PRO A CA 1
ATOM 1353 C C . PRO A 1 175 ? 13.377 -7.350 -34.372 1.00 91.56 175 PRO A C 1
ATOM 1355 O O . PRO A 1 175 ? 12.158 -7.205 -34.451 1.00 91.56 175 PRO A O 1
ATOM 1358 N N . SER A 1 176 ? 13.975 -8.491 -34.728 1.00 89.50 176 SER A N 1
ATOM 1359 C CA . SER A 1 176 ? 13.258 -9.692 -35.170 1.00 89.50 176 SER A CA 1
ATOM 1360 C C . SER A 1 176 ? 12.756 -10.558 -34.003 1.00 89.50 176 SER A C 1
ATOM 1362 O O . SER A 1 176 ? 12.054 -11.550 -34.208 1.00 89.50 176 SER A O 1
ATOM 1364 N N . GLY A 1 177 ? 13.097 -10.186 -32.764 1.00 86.81 177 GLY A N 1
ATOM 1365 C CA . GLY A 1 177 ? 12.744 -10.894 -31.538 1.00 86.81 177 GLY A CA 1
ATOM 1366 C C . GLY A 1 177 ? 13.689 -12.045 -31.184 1.00 86.81 177 GLY A C 1
ATOM 1367 O O . GLY A 1 177 ? 13.438 -12.756 -30.197 1.00 86.81 177 GLY A O 1
ATOM 1368 N N . ARG A 1 178 ? 14.774 -12.243 -31.944 1.00 90.94 178 ARG A N 1
ATOM 1369 C CA . ARG A 1 178 ? 15.773 -13.280 -31.664 1.00 90.94 178 ARG A CA 1
ATOM 1370 C C . ARG A 1 178 ? 16.634 -12.856 -30.485 1.00 90.94 178 ARG A C 1
ATOM 1372 O O . ARG A 1 178 ? 16.962 -11.686 -30.312 1.00 90.94 178 ARG A O 1
ATOM 1379 N N . VAL A 1 179 ? 16.998 -13.833 -29.660 1.00 89.94 179 VAL A N 1
ATOM 1380 C CA . VAL A 1 179 ? 17.872 -13.605 -28.508 1.00 89.94 179 VAL A CA 1
ATOM 1381 C C . VAL A 1 179 ? 19.297 -13.394 -29.003 1.00 89.94 179 VAL A C 1
ATOM 1383 O O . VAL A 1 179 ? 19.849 -14.250 -29.696 1.00 89.94 179 VAL A O 1
ATOM 1386 N N . ILE A 1 180 ? 19.886 -12.269 -28.614 1.00 89.12 180 ILE A N 1
ATOM 1387 C CA . ILE A 1 180 ? 21.300 -11.982 -28.813 1.00 89.12 180 ILE A CA 1
ATOM 1388 C C . ILE A 1 180 ? 22.043 -12.703 -27.684 1.00 89.12 180 ILE A C 1
ATOM 1390 O O . ILE A 1 180 ? 21.780 -12.418 -26.512 1.00 89.12 180 ILE A O 1
ATOM 1394 N N . PRO A 1 181 ? 22.921 -13.671 -27.991 1.00 83.62 181 PRO A N 1
ATOM 1395 C CA . PRO A 1 181 ? 23.668 -14.378 -26.965 1.00 83.62 181 PRO A CA 1
ATOM 1396 C C . PRO A 1 181 ? 24.593 -13.392 -26.254 1.00 83.62 181 PRO A C 1
ATOM 1398 O O . PRO A 1 181 ? 25.441 -12.767 -26.888 1.00 83.62 181 PRO A O 1
ATOM 1401 N N . LEU A 1 182 ? 24.414 -13.263 -24.940 1.00 83.62 182 LEU A N 1
ATOM 1402 C CA . LEU A 1 182 ? 25.268 -12.447 -24.089 1.00 83.62 182 LEU A CA 1
ATOM 1403 C C . LEU A 1 182 ? 26.207 -13.358 -23.307 1.00 83.62 182 LEU A C 1
ATOM 1405 O O . LEU A 1 182 ? 25.768 -14.355 -22.730 1.00 83.62 182 LEU A O 1
ATOM 1409 N N . ASN A 1 183 ? 27.494 -13.027 -23.282 1.00 81.25 183 ASN A N 1
ATOM 1410 C CA . ASN A 1 183 ? 28.409 -13.619 -22.311 1.00 81.25 183 ASN A CA 1
ATOM 1411 C C . ASN A 1 183 ? 28.381 -12.810 -21.001 1.00 81.25 183 ASN A C 1
ATOM 1413 O O . ASN A 1 183 ? 28.024 -11.634 -20.993 1.00 81.25 183 ASN A O 1
ATOM 1417 N N . SER A 1 184 ? 28.738 -13.440 -19.881 1.00 67.81 184 SER A N 1
ATOM 1418 C CA . SER A 1 184 ? 28.649 -12.840 -18.538 1.00 67.81 184 SER A CA 1
ATOM 1419 C C . SER A 1 184 ? 29.524 -11.591 -18.348 1.00 67.81 184 SER A C 1
ATOM 1421 O O . SER A 1 184 ? 29.352 -10.861 -17.379 1.00 67.81 184 SER A O 1
ATOM 1423 N N . GLU A 1 185 ? 30.469 -11.355 -19.260 1.00 73.19 185 GLU A N 1
ATOM 1424 C CA . GLU A 1 185 ? 31.389 -10.213 -19.265 1.00 73.19 185 GLU A CA 1
ATOM 1425 C C . GLU A 1 185 ? 31.047 -9.203 -20.375 1.00 73.19 185 GLU A C 1
ATOM 1427 O O . GLU A 1 185 ? 31.809 -8.271 -20.637 1.00 73.19 185 GLU A O 1
ATOM 1432 N N . GLN A 1 186 ? 29.914 -9.379 -21.063 1.00 76.31 186 GLN A N 1
ATOM 1433 C CA . GLN A 1 186 ? 29.593 -8.602 -22.247 1.00 76.31 186 GLN A CA 1
ATOM 1434 C C . GLN A 1 186 ? 29.182 -7.189 -21.852 1.00 76.31 186 GLN A C 1
ATOM 1436 O O . GLN A 1 186 ? 28.072 -6.938 -21.389 1.00 76.31 186 GLN A O 1
ATOM 1441 N N . LEU A 1 187 ? 30.091 -6.247 -22.089 1.00 80.88 187 LEU A N 1
ATOM 1442 C CA . LEU A 1 187 ? 29.890 -4.838 -21.762 1.00 80.88 187 LEU A CA 1
ATOM 1443 C C . LEU A 1 187 ? 29.060 -4.083 -22.802 1.00 80.88 187 LEU A C 1
ATOM 1445 O O . LEU A 1 187 ? 28.723 -2.927 -22.556 1.00 80.88 187 LEU A O 1
ATOM 1449 N N . ALA A 1 188 ? 28.747 -4.688 -23.953 1.00 86.31 188 ALA A N 1
ATOM 1450 C CA . ALA A 1 188 ? 27.961 -4.019 -24.980 1.00 86.31 188 ALA A CA 1
ATOM 1451 C C . ALA A 1 188 ? 27.204 -4.966 -25.927 1.00 86.31 188 ALA A C 1
ATOM 1453 O O . ALA A 1 188 ? 27.660 -6.075 -26.218 1.00 86.31 188 ALA A O 1
ATOM 1454 N N . VAL A 1 189 ? 26.069 -4.502 -26.450 1.00 86.94 189 VAL A N 1
ATOM 1455 C CA . VAL A 1 189 ? 25.256 -5.199 -27.457 1.00 86.94 189 VAL A CA 1
ATOM 1456 C C . VAL A 1 189 ? 25.460 -4.538 -28.828 1.00 86.94 189 VAL A C 1
ATOM 1458 O O . VAL A 1 189 ? 25.279 -3.321 -28.937 1.00 86.94 189 VAL A O 1
ATOM 1461 N N . PRO A 1 190 ? 25.847 -5.298 -29.872 1.00 87.62 190 PRO A N 1
ATOM 1462 C CA . PRO A 1 190 ? 25.964 -4.772 -31.230 1.00 87.62 190 PRO A CA 1
ATOM 1463 C C . PRO A 1 190 ? 24.590 -4.516 -31.865 1.00 87.62 190 PRO A C 1
ATOM 1465 O O . PRO A 1 190 ? 23.631 -5.246 -31.613 1.00 87.62 190 PRO A O 1
ATOM 1468 N N . THR A 1 191 ? 24.507 -3.486 -32.711 1.00 89.25 191 THR A N 1
ATOM 1469 C CA . THR A 1 191 ? 23.271 -3.060 -33.389 1.00 89.25 191 THR A CA 1
ATOM 1470 C C . THR A 1 191 ? 23.413 -3.214 -34.906 1.00 89.25 191 THR A C 1
ATOM 1472 O O . THR A 1 191 ? 23.812 -2.300 -35.626 1.00 89.25 191 THR A O 1
ATOM 1475 N N . GLU A 1 192 ? 23.161 -4.428 -35.389 1.00 87.06 192 GLU A N 1
ATOM 1476 C CA . GLU A 1 192 ? 23.365 -4.811 -36.795 1.00 87.06 192 GLU A CA 1
ATOM 1477 C C . GLU A 1 192 ? 22.171 -4.483 -37.700 1.00 87.06 192 GLU A C 1
ATOM 1479 O O . GLU A 1 192 ? 22.340 -4.334 -38.908 1.00 87.06 192 GLU A O 1
ATOM 1484 N N . GLU A 1 193 ? 20.975 -4.347 -37.126 1.00 88.19 193 GLU A N 1
ATOM 1485 C CA . GLU A 1 193 ? 19.738 -4.091 -37.860 1.00 88.19 193 GLU A CA 1
ATOM 1486 C C . GLU A 1 193 ? 19.023 -2.864 -37.279 1.00 88.19 193 GLU A C 1
ATOM 1488 O O . GLU A 1 193 ? 19.086 -2.623 -36.074 1.00 88.19 193 GLU A O 1
ATOM 1493 N N . PRO A 1 194 ? 18.323 -2.061 -38.094 1.00 89.56 194 PRO A N 1
ATOM 1494 C CA . PRO A 1 194 ? 17.450 -1.021 -37.570 1.00 89.56 194 PRO A CA 1
ATOM 1495 C C . PRO A 1 194 ? 16.188 -1.625 -36.941 1.00 89.56 194 PRO A C 1
ATOM 1497 O O . PRO A 1 194 ? 15.672 -2.649 -37.387 1.00 89.56 194 PRO A O 1
ATOM 1500 N N . GLY A 1 195 ? 15.642 -0.948 -35.934 1.00 88.62 195 GLY A N 1
ATOM 1501 C CA . GLY A 1 195 ? 14.407 -1.335 -35.255 1.00 88.62 195 GLY A CA 1
ATOM 1502 C C . GLY A 1 195 ? 14.522 -1.296 -33.735 1.00 88.62 195 GLY A C 1
ATOM 1503 O O . GLY A 1 195 ? 15.395 -0.635 -33.180 1.00 88.62 195 GLY A O 1
ATOM 1504 N N . PHE A 1 196 ? 13.605 -1.975 -33.048 1.00 89.00 196 PHE A N 1
ATOM 1505 C CA . PHE A 1 196 ? 13.540 -1.957 -31.587 1.00 89.00 196 PHE A CA 1
ATOM 1506 C C . PHE A 1 196 ? 14.289 -3.139 -30.984 1.00 89.00 196 PHE A C 1
ATOM 1508 O O . PHE A 1 196 ? 13.853 -4.281 -31.096 1.00 89.00 196 PHE A O 1
ATOM 1515 N N . TYR A 1 197 ? 15.382 -2.849 -30.291 1.00 91.12 197 TYR A N 1
ATOM 1516 C CA . TYR A 1 197 ? 16.062 -3.813 -29.438 1.00 91.12 197 TYR A CA 1
ATOM 1517 C C . TYR A 1 197 ? 15.413 -3.811 -28.063 1.00 91.12 197 TYR A C 1
ATOM 1519 O O . TYR A 1 197 ? 14.998 -2.764 -27.571 1.00 91.12 197 TYR A O 1
ATOM 1527 N N . VAL A 1 198 ? 15.345 -4.974 -27.421 1.00 89.25 198 VAL A N 1
ATOM 1528 C CA . VAL A 1 198 ? 14.807 -5.105 -26.062 1.00 89.25 198 VAL A CA 1
ATOM 1529 C C . VAL A 1 198 ? 15.888 -5.656 -25.152 1.00 89.25 198 VAL A C 1
ATOM 1531 O O . VAL A 1 198 ? 16.313 -6.801 -25.302 1.00 89.25 198 VAL A O 1
ATOM 1534 N N . LEU A 1 199 ? 16.321 -4.846 -24.193 1.00 88.38 199 LEU A N 1
ATOM 1535 C CA . LEU A 1 199 ? 17.299 -5.215 -23.179 1.00 88.38 199 LEU A CA 1
ATOM 1536 C C . LEU A 1 199 ? 16.559 -5.603 -21.906 1.00 88.38 199 LEU A C 1
ATOM 1538 O O . LEU A 1 199 ? 15.675 -4.883 -21.453 1.00 88.38 199 LEU A O 1
ATOM 1542 N N . THR A 1 200 ? 16.927 -6.726 -21.310 1.00 85.19 200 THR A N 1
ATOM 1543 C CA . THR A 1 200 ? 16.488 -7.095 -19.963 1.00 85.19 200 THR A CA 1
ATOM 1544 C C . THR A 1 200 ? 17.675 -6.938 -19.034 1.00 85.19 200 THR A C 1
ATOM 1546 O O . THR A 1 200 ? 18.701 -7.580 -19.248 1.00 85.19 200 THR A O 1
ATOM 1549 N N . THR A 1 201 ? 17.546 -6.111 -18.007 1.00 83.62 201 THR A N 1
ATOM 1550 C CA . THR A 1 201 ? 18.554 -5.896 -16.964 1.00 83.62 201 THR A CA 1
ATOM 1551 C C . THR A 1 201 ? 17.969 -6.246 -15.599 1.00 83.62 201 THR A C 1
ATOM 1553 O O . THR A 1 201 ? 16.777 -6.533 -15.473 1.00 83.62 201 THR A O 1
ATOM 1556 N N . ARG A 1 202 ? 18.784 -6.202 -14.538 1.00 74.31 202 ARG A N 1
ATOM 1557 C CA . ARG A 1 202 ? 18.269 -6.329 -13.158 1.00 74.31 202 ARG A CA 1
ATOM 1558 C C . ARG A 1 202 ? 17.343 -5.171 -12.765 1.00 74.31 202 ARG A C 1
ATOM 1560 O O . ARG A 1 202 ? 16.574 -5.276 -11.811 1.00 74.31 202 ARG A O 1
ATOM 1567 N N . GLN A 1 203 ? 17.442 -4.051 -13.473 1.00 67.50 203 GLN A N 1
ATOM 1568 C CA . GLN A 1 203 ? 16.664 -2.844 -13.240 1.00 67.50 203 GLN A CA 1
ATOM 1569 C C . GLN A 1 203 ? 15.313 -2.886 -13.966 1.00 67.50 203 GLN A C 1
ATOM 1571 O O . GLN A 1 203 ? 14.362 -2.277 -13.474 1.00 67.50 203 GLN A O 1
ATOM 1576 N N . GLY A 1 204 ? 15.201 -3.630 -15.071 1.00 72.69 204 GLY A N 1
ATOM 1577 C CA . GLY A 1 204 ? 13.949 -3.842 -15.793 1.00 72.69 204 GLY A CA 1
ATOM 1578 C C . GLY A 1 204 ? 14.152 -4.120 -17.282 1.00 72.69 204 GLY A C 1
ATOM 1579 O O . GLY A 1 204 ? 15.237 -4.489 -17.724 1.00 72.69 204 GLY A O 1
ATOM 1580 N N . ILE A 1 205 ? 13.085 -3.939 -18.059 1.00 78.06 205 ILE A N 1
ATOM 1581 C CA . ILE A 1 205 ? 13.111 -4.063 -19.519 1.00 78.06 205 ILE A CA 1
ATOM 1582 C C . ILE A 1 205 ? 13.276 -2.669 -20.135 1.00 78.06 205 ILE A C 1
ATOM 1584 O O . ILE A 1 205 ? 12.510 -1.760 -19.814 1.00 78.06 205 ILE A O 1
ATOM 1588 N N . VAL A 1 206 ? 14.253 -2.511 -21.029 1.00 82.50 206 VAL A N 1
ATOM 1589 C CA . VAL A 1 206 ? 14.580 -1.253 -21.712 1.00 82.50 206 VAL A CA 1
ATOM 1590 C C . VAL A 1 206 ? 14.516 -1.456 -23.230 1.00 82.50 206 VAL A C 1
ATOM 1592 O O . VAL A 1 206 ? 15.343 -2.191 -23.777 1.00 82.50 206 VAL A O 1
ATOM 1595 N N . PRO A 1 207 ? 13.557 -0.836 -23.938 1.00 83.69 207 PRO A N 1
ATOM 1596 C CA . PRO A 1 207 ? 13.558 -0.817 -25.392 1.00 83.69 207 PRO A CA 1
ATOM 1597 C C . PRO A 1 207 ? 14.475 0.293 -25.924 1.00 83.69 207 PRO A C 1
ATOM 1599 O O . PRO A 1 207 ? 14.386 1.437 -25.485 1.00 83.69 207 PRO A O 1
ATOM 1602 N N . VAL A 1 208 ? 15.306 -0.033 -26.911 1.00 86.94 208 VAL A N 1
ATOM 1603 C CA . VAL A 1 208 ? 16.224 0.901 -27.580 1.00 86.94 208 VAL A CA 1
ATOM 1604 C C . VAL A 1 208 ? 15.892 0.948 -29.066 1.00 86.94 208 VAL A C 1
ATOM 1606 O O . VAL A 1 208 ? 15.807 -0.094 -29.718 1.00 86.94 208 VAL A O 1
ATOM 1609 N N . ALA A 1 209 ? 15.689 2.147 -29.608 1.00 88.75 209 ALA A N 1
ATOM 1610 C CA . ALA A 1 209 ? 15.393 2.332 -31.025 1.00 88.75 209 ALA A CA 1
ATOM 1611 C C . ALA A 1 209 ? 16.691 2.513 -31.823 1.00 88.75 209 ALA A C 1
ATOM 1613 O O . ALA A 1 209 ? 17.471 3.422 -31.557 1.00 88.75 209 ALA A O 1
ATOM 1614 N N . ILE A 1 210 ? 16.921 1.680 -32.830 1.00 89.25 210 ILE A N 1
ATOM 1615 C CA . ILE A 1 210 ? 18.073 1.788 -33.726 1.00 89.25 210 ILE A CA 1
ATOM 1616 C C . ILE A 1 210 ? 17.603 2.290 -35.086 1.00 89.25 210 ILE A C 1
ATOM 1618 O O . ILE A 1 210 ? 16.776 1.657 -35.741 1.00 89.25 210 ILE A O 1
ATOM 1622 N N . ASN A 1 211 ? 18.139 3.429 -35.512 1.00 88.19 211 ASN A N 1
ATOM 1623 C CA . ASN A 1 211 ? 17.828 4.077 -36.780 1.00 88.19 211 ASN A CA 1
ATOM 1624 C C . ASN A 1 211 ? 18.999 3.964 -37.764 1.00 88.19 211 ASN A C 1
ATOM 1626 O O . ASN A 1 211 ? 20.156 3.825 -37.373 1.00 88.19 211 ASN A O 1
ATOM 1630 N N . VAL A 1 212 ? 18.697 4.061 -39.057 1.00 85.38 212 VAL A N 1
ATOM 1631 C CA . VAL A 1 212 ? 19.704 4.158 -40.126 1.00 85.38 212 VAL A CA 1
ATOM 1632 C C . VAL A 1 212 ? 20.050 5.630 -40.357 1.00 85.38 212 VAL A C 1
ATOM 1634 O O . VAL A 1 212 ? 19.202 6.499 -40.143 1.00 85.38 212 VAL A O 1
ATOM 1637 N N . ASP A 1 213 ? 21.275 5.926 -40.795 1.00 79.56 213 ASP A N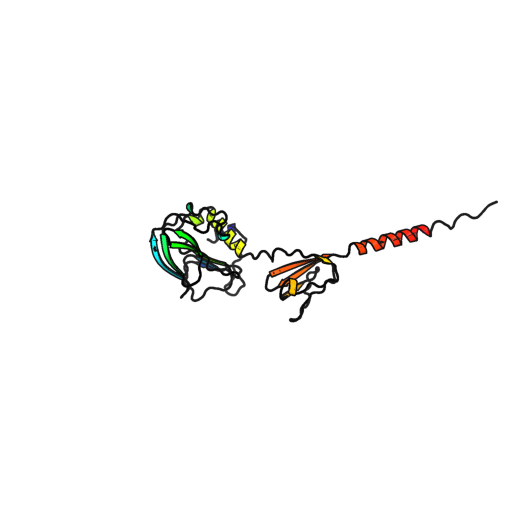 1
ATOM 1638 C CA . ASP A 1 213 ? 21.663 7.295 -41.146 1.00 79.56 213 ASP A CA 1
ATOM 1639 C C . ASP A 1 213 ? 20.801 7.837 -42.296 1.00 79.56 213 ASP A C 1
ATOM 1641 O O . ASP A 1 213 ? 20.795 7.247 -43.382 1.00 79.56 213 ASP A O 1
ATOM 1645 N N . PRO A 1 214 ? 20.081 8.966 -42.107 1.00 69.56 214 PRO A N 1
ATOM 1646 C CA . PRO A 1 214 ? 19.345 9.612 -43.188 1.00 69.56 214 PRO A CA 1
ATOM 1647 C C . PRO A 1 214 ? 20.214 9.881 -44.425 1.00 69.56 214 PRO A C 1
ATOM 1649 O O . PRO A 1 214 ? 19.708 9.840 -45.548 1.00 69.56 214 PRO A O 1
ATOM 1652 N N . ALA A 1 215 ? 21.524 10.097 -44.253 1.00 73.31 215 ALA A N 1
ATOM 1653 C CA . ALA A 1 215 ? 22.472 10.294 -45.345 1.00 73.31 215 ALA A CA 1
ATOM 1654 C C . ALA A 1 215 ? 22.616 9.064 -46.264 1.00 73.31 215 ALA A C 1
ATOM 1656 O O . ALA A 1 215 ? 22.928 9.227 -47.447 1.00 73.31 215 ALA A O 1
ATOM 1657 N N . GLU A 1 216 ? 22.334 7.845 -45.790 1.00 60.28 216 GLU A N 1
ATOM 1658 C CA . GLU A 1 216 ? 22.334 6.644 -46.641 1.00 60.28 216 GLU A CA 1
ATOM 1659 C C . GLU A 1 216 ? 21.156 6.622 -47.624 1.00 60.28 216 GLU A C 1
ATOM 1661 O O . GLU A 1 216 ? 21.291 6.114 -48.740 1.00 60.28 216 GLU A O 1
ATOM 1666 N N . SER A 1 217 ? 20.033 7.263 -47.282 1.00 54.44 217 SER A N 1
ATOM 1667 C CA . SER A 1 217 ? 18.863 7.359 -48.170 1.00 54.44 217 SER A CA 1
ATOM 1668 C C . SER A 1 217 ? 19.102 8.264 -49.389 1.00 54.44 217 SER A C 1
ATOM 1670 O O . SER A 1 217 ? 18.379 8.175 -50.381 1.00 54.44 217 SER A O 1
ATOM 1672 N N . HIS A 1 218 ? 20.144 9.103 -49.367 1.00 54.72 218 HIS A N 1
ATOM 1673 C CA . HIS A 1 218 ? 20.461 10.036 -50.453 1.00 54.72 218 HIS A CA 1
ATOM 1674 C C . HIS A 1 218 ? 21.324 9.439 -51.581 1.00 54.72 218 HIS A C 1
ATOM 1676 O O . HIS A 1 218 ? 21.393 10.027 -52.661 1.00 54.72 218 HIS A O 1
ATOM 1682 N N . ARG A 1 219 ? 21.932 8.254 -51.412 1.00 50.84 219 ARG A N 1
ATOM 1683 C CA . ARG A 1 219 ? 22.843 7.675 -52.428 1.00 50.84 219 ARG A CA 1
ATOM 1684 C C . ARG A 1 219 ? 22.167 7.140 -53.696 1.00 50.84 219 ARG A C 1
ATOM 1686 O O . ARG A 1 219 ? 22.855 6.886 -54.680 1.00 50.84 219 ARG A O 1
ATOM 1693 N N . SER A 1 220 ? 20.840 7.012 -53.721 1.00 48.97 220 SER A N 1
ATOM 1694 C CA . SER A 1 220 ? 20.130 6.421 -54.869 1.00 48.97 220 SER A CA 1
ATOM 1695 C C . SER A 1 220 ? 19.605 7.435 -55.895 1.00 48.97 220 SER A C 1
ATOM 1697 O O . SER A 1 220 ? 19.162 7.026 -56.965 1.00 48.97 220 SER A O 1
ATOM 1699 N N . GLN A 1 221 ? 19.665 8.748 -55.630 1.00 51.06 221 GLN A N 1
ATOM 1700 C CA . GLN A 1 221 ? 19.173 9.754 -56.589 1.00 51.06 221 GLN A CA 1
ATOM 1701 C C . GLN A 1 221 ? 20.235 10.252 -57.584 1.00 51.06 221 GLN A C 1
ATOM 1703 O O . GLN A 1 221 ? 19.887 10.599 -58.713 1.00 51.06 221 GLN A O 1
ATOM 1708 N N . GLU A 1 222 ? 21.529 10.213 -57.248 1.00 49.38 222 GLU A N 1
ATOM 1709 C CA . GLU A 1 222 ? 22.583 10.643 -58.186 1.00 49.38 222 GLU A CA 1
ATOM 1710 C C . GLU A 1 222 ? 22.889 9.608 -59.281 1.00 49.38 222 GLU A C 1
ATOM 1712 O O . GLU A 1 222 ? 23.194 9.987 -60.414 1.00 49.38 222 GLU A O 1
ATOM 1717 N N . VAL A 1 223 ? 22.717 8.308 -59.009 1.00 50.88 223 VAL A N 1
ATOM 1718 C CA . VAL A 1 223 ? 22.967 7.251 -60.011 1.00 50.88 223 VAL A CA 1
ATOM 1719 C C . VAL A 1 223 ? 21.875 7.217 -61.093 1.00 50.88 223 VAL A C 1
ATOM 1721 O O . VAL A 1 223 ? 22.163 6.928 -62.254 1.00 50.88 223 VAL A O 1
ATOM 1724 N N . ILE A 1 224 ? 20.636 7.599 -60.763 1.00 50.84 224 ILE A N 1
ATOM 1725 C CA . ILE A 1 224 ? 19.538 7.688 -61.743 1.00 50.84 224 ILE A CA 1
ATOM 1726 C C . ILE A 1 224 ? 19.682 8.944 -62.628 1.00 50.84 224 ILE A C 1
ATOM 1728 O O . ILE A 1 224 ? 19.345 8.909 -63.811 1.00 50.84 224 ILE A O 1
ATOM 1732 N N . SER A 1 225 ? 20.261 10.030 -62.103 1.00 51.66 225 SER A N 1
ATOM 1733 C CA . SER A 1 225 ? 20.488 11.273 -62.858 1.00 51.66 225 SER A CA 1
ATOM 1734 C C . SER A 1 225 ? 21.579 11.136 -63.935 1.00 51.66 225 SER A C 1
ATOM 1736 O O . SER A 1 225 ? 21.431 11.663 -65.040 1.00 51.66 225 SER A O 1
ATOM 1738 N N . GLN A 1 226 ? 22.644 10.361 -63.683 1.00 49.91 226 GLN A N 1
ATOM 1739 C CA . GLN A 1 226 ? 23.730 10.191 -64.662 1.00 49.91 226 GLN A CA 1
ATOM 1740 C C . GLN A 1 226 ? 23.426 9.179 -65.781 1.00 49.91 226 GLN A C 1
ATOM 1742 O O . GLN A 1 226 ? 23.955 9.323 -66.884 1.00 49.91 226 GLN A O 1
ATOM 1747 N N . ALA A 1 227 ? 22.524 8.214 -65.571 1.00 50.66 227 ALA A N 1
ATOM 1748 C CA . ALA A 1 227 ? 22.078 7.311 -66.639 1.00 50.66 227 ALA A CA 1
ATOM 1749 C C . ALA A 1 227 ? 21.096 7.979 -67.629 1.00 50.66 227 ALA A C 1
ATOM 1751 O O . ALA A 1 227 ? 21.005 7.563 -68.783 1.00 50.66 227 ALA A O 1
ATOM 1752 N N . GLY A 1 228 ? 20.402 9.047 -67.216 1.00 46.59 228 GLY A N 1
ATOM 1753 C CA . GLY A 1 228 ? 19.464 9.792 -68.067 1.00 46.59 228 GLY A CA 1
ATOM 1754 C C . GLY A 1 228 ? 20.114 10.757 -69.068 1.00 46.59 228 GLY A C 1
ATOM 1755 O O . GLY A 1 228 ? 19.449 11.194 -70.003 1.00 46.59 228 GLY A O 1
ATOM 1756 N N . HIS A 1 229 ? 21.401 11.089 -68.910 1.00 48.56 229 HIS A N 1
ATOM 1757 C CA . HIS A 1 229 ? 22.106 12.030 -69.797 1.00 48.56 229 HIS A CA 1
ATOM 1758 C C . HIS A 1 229 ? 22.928 11.367 -70.915 1.00 48.56 229 HIS A C 1
ATOM 1760 O O . HIS A 1 229 ? 23.308 12.046 -71.866 1.00 48.56 229 HIS A O 1
ATOM 1766 N N . ALA A 1 230 ? 23.164 10.052 -70.867 1.00 48.97 230 ALA A N 1
ATOM 1767 C CA . ALA A 1 230 ? 23.937 9.345 -71.896 1.00 48.97 230 ALA A CA 1
ATOM 1768 C C . ALA A 1 230 ? 23.098 8.855 -73.100 1.00 48.97 230 ALA A C 1
ATOM 1770 O O . ALA A 1 230 ? 23.663 8.392 -74.087 1.00 48.97 230 ALA A O 1
ATOM 1771 N N . GLY A 1 231 ? 21.764 8.962 -73.048 1.00 48.00 231 GLY A N 1
ATOM 1772 C CA . GLY A 1 231 ? 20.854 8.427 -74.074 1.00 48.00 231 GLY A CA 1
ATOM 1773 C C . GLY A 1 231 ? 20.381 9.403 -75.161 1.00 48.00 231 GLY A C 1
ATOM 1774 O O . GLY A 1 231 ? 19.602 8.996 -76.013 1.00 48.00 231 GLY A O 1
ATOM 1775 N N . LEU A 1 232 ? 20.801 10.676 -75.148 1.00 49.94 232 LEU A N 1
ATOM 1776 C CA . LEU A 1 232 ? 20.205 11.730 -75.998 1.00 49.94 232 LEU A CA 1
ATOM 1777 C C . LEU A 1 232 ? 21.161 12.405 -77.004 1.00 49.94 232 LEU A C 1
ATOM 1779 O O . LEU A 1 232 ? 20.791 13.411 -77.599 1.00 49.94 232 LEU A O 1
ATOM 1783 N N . GLN A 1 233 ? 22.366 11.873 -77.247 1.00 50.69 233 GLN A N 1
ATOM 1784 C CA . GLN A 1 233 ? 23.324 12.470 -78.206 1.00 50.69 233 GLN A CA 1
ATOM 1785 C C . GLN A 1 233 ? 23.730 11.575 -79.388 1.00 50.69 233 GLN A C 1
ATOM 1787 O O . GLN A 1 233 ? 24.767 11.801 -80.008 1.00 50.69 233 GLN A O 1
ATOM 1792 N N . ALA A 1 234 ? 22.912 10.592 -79.761 1.00 51.75 234 ALA A N 1
ATOM 1793 C CA . ALA A 1 234 ? 23.184 9.763 -80.933 1.00 51.75 234 ALA A CA 1
ATOM 1794 C C . ALA A 1 234 ? 21.991 9.710 -81.891 1.00 51.75 234 ALA A C 1
ATOM 1796 O O . ALA A 1 234 ? 21.474 8.633 -82.126 1.00 51.75 234 ALA A O 1
ATOM 1797 N N . GLU A 1 235 ? 21.555 10.850 -82.441 1.00 53.25 235 GLU A N 1
ATOM 1798 C CA . GLU A 1 235 ? 20.773 10.868 -83.693 1.00 53.25 235 GLU A CA 1
ATOM 1799 C C . GLU A 1 235 ? 20.599 12.293 -84.243 1.00 53.25 235 GLU A C 1
ATOM 1801 O O . GLU A 1 235 ? 19.573 12.936 -84.053 1.00 53.25 235 GLU A O 1
ATOM 1806 N N . THR A 1 236 ? 21.612 12.822 -84.938 1.00 49.31 236 THR A N 1
ATOM 1807 C CA . THR A 1 236 ? 21.378 13.678 -86.122 1.00 49.31 236 THR A CA 1
ATOM 1808 C C . THR A 1 236 ? 22.655 13.780 -86.959 1.00 49.31 236 THR A C 1
ATOM 1810 O O . THR A 1 236 ? 23.520 14.629 -86.745 1.00 49.31 236 THR A O 1
ATOM 1813 N N . LYS A 1 237 ? 22.789 12.878 -87.930 1.00 45.75 237 LYS A N 1
ATOM 1814 C CA . LYS A 1 237 ? 23.635 13.052 -89.113 1.00 45.75 237 LYS A CA 1
ATOM 1815 C C . LYS A 1 237 ? 22.797 12.664 -90.331 1.00 45.75 237 LYS A C 1
ATOM 1817 O O . LYS A 1 237 ? 22.026 11.719 -90.237 1.00 45.75 237 LYS A O 1
ATOM 1822 N N . GLU A 1 238 ? 23.048 13.377 -91.429 1.00 45.06 238 GLU A N 1
ATOM 1823 C CA . GLU A 1 238 ? 22.404 13.316 -92.758 1.00 45.06 238 GLU A CA 1
ATOM 1824 C C . GLU A 1 238 ? 21.141 14.201 -92.860 1.00 45.06 238 GLU A C 1
ATOM 1826 O O . GLU A 1 238 ? 20.292 14.182 -91.979 1.00 45.06 238 GLU A O 1
ATOM 1831 N N . THR A 1 239 ? 20.977 15.100 -93.838 1.00 47.53 239 THR A N 1
ATOM 1832 C CA . THR A 1 239 ? 21.482 15.124 -95.224 1.00 47.53 239 THR A CA 1
ATOM 1833 C C . THR A 1 239 ? 21.424 16.562 -95.766 1.00 47.53 239 THR A C 1
ATOM 1835 O O . THR A 1 239 ? 20.435 17.239 -95.502 1.00 47.53 239 THR A O 1
ATOM 1838 N N . PHE A 1 240 ? 22.448 17.017 -96.501 1.00 45.44 240 PHE A N 1
ATOM 1839 C CA . PHE A 1 240 ? 22.391 17.668 -97.829 1.00 45.44 240 PHE A CA 1
ATOM 1840 C C . PHE A 1 240 ? 23.813 17.956 -98.323 1.00 45.44 240 PHE A C 1
ATOM 1842 O O . PHE A 1 240 ? 24.634 18.447 -97.515 1.00 45.44 240 PHE A O 1
#

Secondary structure (DSSP, 8-state):
-HHHHHTTS------TTS--SEEEEES-EESSPPSSEEEEES-EETTTEEEEEEEEEEE-B-S-TTSGGGTT--GGG-EEEEEEEEEESS--EEEEEETTEEEEEE--BTTB-EEEESS-GGGBSGGGSSHHHHHHHHHHHHHS--SGGG--EEEETT--EEHHHH-SEEEEE-TTSPEEPPPTT--EE---SSEEEEEEESS-EEEEEEE--GGGGGGGHHHHHHHTSSSSSS------

Foldseek 3Di:
DVVLLVVQDPDDDDDPPDDDLEAEAACEEAQDDDPHAYEAALYYHVPFKDFADKDAWAQKDAPCCVDLLNVPPDRRVKTFGIFTAMDGPADKDQGIDTPNGRQWIWRDDPGHTYIHGRHHCVRMCLVVDPRVSSNSNSSVVSSPPCQVVLPAAEEEAQDWDFCVVPHQFPWKAAQVRDTDDDDNPRGTDHRHDFAWMWTQHPSGIHIYGYDHPPVVVPPPPVVVVVVVPVPPPPDDDDDD